Protein AF-W2JL42-F1 (afdb_monomer)

Foldseek 3Di:
DDDDDDDDPDPPPDPPVPPPPDDAKDKDKDFDDPPDDDDDDDDDDDDPDPPDDDDDDDDDDDDDDDDDDDDDDDDPDPPPDDWDDKDKDKWKDFAQDFFDQDPVVRHTFAPDDPDPVRRNCVVQQQAKIKHPLQNVVCCFVQFQDQVNDPDGPAGVNNTGIIMMTGDIDTFFPLQLVVQVVPVVSQFAAAFHGDPRATDDPPPHHDPSRCCQCCPPNHHNRHFTKHKDDPQPDPRRRGPPIMMITGNDPPNRHD

pLDDT: mean 72.31, std 25.03, range [24.77, 95.19]

Organism: Phytophthora nicotianae (NCBI:txid4792)

Sequence (254 aa):
MWRRFGLLCFLIGAPLGSASRAAHLTMMVSKESTDSATTTTASSGSSTAAGTVTAANTDGSSSSTGTVGSTTTNSSSSSSGWHMTAVTSVQARVQGDAPVWNEEAQMWLSKYGDTTEVAYMNNLDTVNTASVEGALMFVQAEGINVNEQSVKCQRKNNMQYIVFYEITIVQPTYGIKYYESHTPPEYGEFVAMDGAKCTDEGSDLPEDCKVYYGLDGEMDIGPMVGSNLQTSDPRAPYPGNYWFSFPNSCAQEL

Structure (mmCIF, N/CA/C/O backbone):
data_AF-W2JL42-F1
#
_entry.id   AF-W2JL42-F1
#
loop_
_atom_site.group_PDB
_atom_site.id
_atom_site.type_symbol
_atom_site.label_atom_id
_atom_site.label_alt_id
_atom_site.label_comp_id
_atom_site.label_asym_id
_atom_site.label_entity_id
_atom_site.label_seq_id
_atom_site.pdbx_PDB_ins_code
_atom_site.Cartn_x
_atom_site.Cartn_y
_atom_site.Cartn_z
_atom_site.occupancy
_atom_site.B_iso_or_equiv
_atom_site.auth_seq_id
_atom_site.auth_comp_id
_atom_site.auth_asym_id
_atom_site.auth_atom_id
_atom_site.pdbx_PDB_model_num
ATOM 1 N N . MET A 1 1 ? -11.066 39.667 -17.480 1.00 33.22 1 MET A N 1
ATOM 2 C CA . MET A 1 1 ? -10.803 38.371 -18.141 1.00 33.22 1 MET A CA 1
ATOM 3 C C . MET A 1 1 ? -10.292 37.423 -17.059 1.00 33.22 1 MET A C 1
ATOM 5 O O . MET A 1 1 ? -9.103 37.383 -16.795 1.00 33.22 1 MET A O 1
ATOM 9 N N . TRP A 1 2 ? -11.204 36.782 -16.323 1.00 24.77 2 TRP A N 1
ATOM 10 C CA . TRP A 1 2 ? -10.877 35.826 -15.259 1.00 24.77 2 TRP A CA 1
ATOM 11 C C . TRP A 1 2 ? -11.259 34.437 -15.758 1.00 24.77 2 TRP A C 1
ATOM 13 O O . TRP A 1 2 ? -12.414 34.219 -16.114 1.00 24.77 2 TRP A O 1
ATOM 23 N N . ARG A 1 3 ? -10.302 33.511 -15.792 1.00 27.34 3 ARG A N 1
ATOM 24 C CA . ARG A 1 3 ? -10.568 32.078 -15.925 1.00 27.34 3 ARG A CA 1
ATOM 25 C C . ARG A 1 3 ? -10.088 31.416 -14.641 1.00 27.34 3 ARG A C 1
ATOM 27 O O . ARG A 1 3 ? -8.897 31.216 -14.456 1.00 27.34 3 ARG A O 1
ATOM 34 N N . ARG A 1 4 ? -11.033 31.146 -13.739 1.00 30.06 4 ARG A N 1
ATOM 35 C CA . ARG A 1 4 ? -10.885 30.134 -12.694 1.00 30.06 4 ARG A CA 1
ATOM 36 C C . ARG A 1 4 ? -11.265 28.805 -13.343 1.00 30.06 4 ARG A C 1
ATOM 38 O O . ARG A 1 4 ? -12.421 28.645 -13.719 1.00 30.06 4 ARG A O 1
ATOM 45 N N . PHE A 1 5 ? -10.309 27.899 -13.509 1.00 30.23 5 PHE A N 1
ATOM 46 C CA . PHE A 1 5 ? -10.614 26.478 -13.645 1.00 30.23 5 PHE A CA 1
ATOM 47 C C . PHE A 1 5 ? -10.617 25.918 -12.225 1.00 30.23 5 PHE A C 1
ATOM 49 O O . PHE A 1 5 ? -9.575 25.837 -11.587 1.00 30.23 5 PHE A O 1
ATOM 56 N N . GLY A 1 6 ? -11.815 25.672 -11.700 1.00 27.58 6 GLY A N 1
ATOM 57 C CA . GLY A 1 6 ? -12.001 24.848 -10.516 1.00 27.58 6 GLY A CA 1
ATOM 58 C C . GLY A 1 6 ? -12.135 23.408 -10.983 1.00 27.58 6 GLY A C 1
ATOM 59 O O . GLY A 1 6 ? -13.074 23.102 -11.718 1.00 27.58 6 GLY A O 1
ATOM 60 N N . LEU A 1 7 ? -11.191 22.559 -10.590 1.00 27.47 7 LEU A N 1
ATOM 61 C CA . LEU A 1 7 ? -11.355 21.118 -10.673 1.00 27.47 7 LEU A CA 1
ATOM 62 C C . LEU A 1 7 ? -12.246 20.718 -9.490 1.00 27.47 7 LEU A C 1
ATOM 64 O O . LEU A 1 7 ? -11.876 20.883 -8.329 1.00 27.47 7 LEU A O 1
ATOM 68 N N . LEU A 1 8 ? -13.477 20.306 -9.790 1.00 27.72 8 LEU A N 1
ATOM 69 C CA . LEU A 1 8 ? -14.363 19.683 -8.816 1.00 27.72 8 LEU A CA 1
ATOM 70 C C . LEU A 1 8 ? -13.824 18.273 -8.535 1.00 27.72 8 LEU A C 1
AT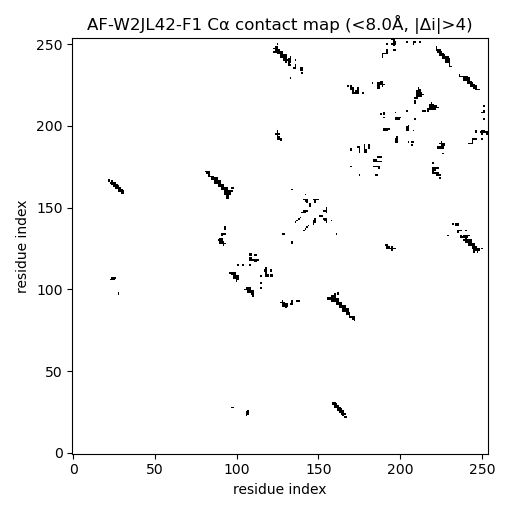OM 72 O O . LEU A 1 8 ? -14.096 17.358 -9.309 1.00 27.72 8 LEU A O 1
ATOM 76 N N . CYS A 1 9 ? -13.122 18.081 -7.418 1.00 31.38 9 CYS A N 1
ATOM 77 C CA . CYS A 1 9 ? -13.061 16.764 -6.787 1.00 31.38 9 CYS A CA 1
ATOM 78 C C . CYS A 1 9 ? -14.475 16.431 -6.300 1.00 31.38 9 CYS A C 1
ATOM 80 O O . CYS A 1 9 ? -14.957 16.979 -5.306 1.00 31.38 9 CYS A O 1
ATOM 82 N N . PHE A 1 10 ? -15.187 15.588 -7.048 1.00 26.47 10 PHE A N 1
ATOM 83 C CA . PHE A 1 10 ? -16.475 15.061 -6.620 1.00 26.47 10 PHE A CA 1
ATOM 84 C C . PHE A 1 10 ? -16.254 14.124 -5.428 1.00 26.47 10 PHE A C 1
ATOM 86 O O . PHE A 1 10 ? -15.914 12.957 -5.587 1.00 26.47 10 PHE A O 1
ATOM 93 N N . LEU A 1 11 ? -16.504 14.634 -4.222 1.00 32.47 11 LEU A N 1
ATOM 94 C CA . LEU A 1 11 ? -16.796 13.813 -3.052 1.00 32.47 11 LEU A CA 1
ATOM 95 C C . LEU A 1 11 ? -18.157 13.142 -3.269 1.00 32.47 11 LEU A C 1
ATOM 97 O O . LEU A 1 11 ? -19.196 13.672 -2.870 1.00 32.47 11 LEU A O 1
ATOM 101 N N . ILE A 1 12 ? -18.170 11.964 -3.895 1.00 31.84 12 ILE A N 1
ATOM 102 C CA . ILE A 1 12 ? -19.287 11.030 -3.726 1.00 31.84 12 ILE A CA 1
ATOM 103 C C . ILE A 1 12 ? -19.079 10.360 -2.367 1.00 31.84 12 ILE A C 1
ATOM 105 O O . ILE A 1 12 ? -18.632 9.222 -2.260 1.00 31.84 12 ILE A O 1
ATOM 109 N N . GLY A 1 13 ? -19.386 11.106 -1.305 1.00 34.25 13 GLY A N 1
ATOM 110 C CA . GLY A 1 13 ? -19.644 10.523 0.000 1.00 34.25 13 GLY A CA 1
ATOM 111 C C . GLY A 1 13 ? -20.914 9.694 -0.117 1.00 34.25 13 GLY A C 1
ATOM 112 O O . GLY A 1 13 ? -22.020 10.237 -0.081 1.00 34.25 13 GLY A O 1
ATOM 113 N N . ALA A 1 14 ? -20.769 8.384 -0.309 1.00 30.33 14 ALA A N 1
ATOM 114 C CA . ALA A 1 14 ? -21.878 7.476 -0.083 1.00 30.33 14 ALA A CA 1
ATOM 115 C C . ALA A 1 14 ? -22.301 7.644 1.388 1.00 30.33 14 ALA A C 1
ATOM 117 O O . ALA A 1 14 ? -21.453 7.520 2.275 1.00 30.33 14 ALA A O 1
ATOM 118 N N . PRO A 1 15 ? -23.574 7.966 1.683 1.00 31.84 15 PRO A N 1
ATOM 119 C CA . PRO A 1 15 ? -24.028 8.020 3.060 1.00 31.84 15 PRO A CA 1
ATOM 120 C C . PRO A 1 15 ? -23.785 6.650 3.698 1.00 31.84 15 PRO A C 1
ATOM 122 O O . PRO A 1 15 ? -24.147 5.620 3.123 1.00 31.84 15 PRO A O 1
ATOM 125 N N . LEU A 1 16 ? -23.226 6.648 4.910 1.00 41.34 16 LEU A N 1
ATOM 126 C CA . LEU A 1 16 ? -22.959 5.472 5.757 1.00 41.34 16 LEU A CA 1
ATOM 127 C C . LEU A 1 16 ? -24.190 4.553 5.985 1.00 41.34 16 LEU A C 1
ATOM 129 O O . LEU A 1 16 ? -24.080 3.509 6.615 1.00 41.34 16 LEU A O 1
ATOM 133 N N . GLY A 1 17 ? -25.367 4.898 5.449 1.00 34.56 17 GLY A N 1
ATOM 134 C CA . GLY A 1 17 ? -26.616 4.142 5.530 1.00 34.56 17 GLY A CA 1
ATOM 135 C C . GLY A 1 17 ? -26.897 3.143 4.397 1.00 34.56 17 GLY A C 1
ATOM 136 O O . GLY A 1 17 ? -28.010 2.629 4.335 1.00 34.56 17 GLY A O 1
ATOM 137 N N . SER A 1 18 ? -25.967 2.856 3.476 1.00 33.62 18 SER A N 1
ATOM 138 C CA . SER A 1 18 ? -26.175 1.812 2.441 1.00 33.62 18 SER A CA 1
ATOM 139 C C . SER A 1 18 ? -25.055 0.774 2.319 1.00 33.62 18 SER A C 1
ATOM 141 O O . SER A 1 18 ? -25.122 -0.109 1.466 1.00 33.62 18 SER A O 1
ATOM 143 N N . ALA A 1 19 ? -24.072 0.791 3.219 1.00 37.72 19 ALA A N 1
ATOM 144 C CA . ALA A 1 19 ? -23.058 -0.253 3.301 1.00 37.72 19 ALA A CA 1
ATOM 145 C C . ALA A 1 19 ? -23.522 -1.402 4.214 1.00 37.72 19 ALA A C 1
ATOM 147 O O . ALA A 1 19 ? -22.961 -1.632 5.278 1.00 37.72 19 ALA A O 1
ATOM 148 N N . SER A 1 20 ? -24.518 -2.191 3.796 1.00 31.50 20 SER A N 1
ATOM 149 C CA . SER A 1 20 ? -24.852 -3.449 4.500 1.00 31.50 20 SER A CA 1
ATOM 150 C C . SER A 1 20 ? -23.778 -4.542 4.342 1.00 31.50 20 SER A C 1
ATOM 152 O O . SER A 1 20 ? -24.010 -5.685 4.727 1.00 31.50 20 SER A O 1
ATOM 154 N N . ARG A 1 21 ? -22.609 -4.208 3.774 1.00 38.88 21 ARG A N 1
ATOM 155 C CA . ARG A 1 21 ? -21.408 -5.050 3.674 1.00 38.88 21 ARG A CA 1
ATOM 156 C C . ARG A 1 21 ? -20.135 -4.184 3.695 1.00 38.88 21 ARG A C 1
ATOM 158 O O . ARG A 1 21 ? -19.332 -4.255 2.773 1.00 38.88 21 ARG A O 1
ATOM 165 N N . ALA A 1 22 ? -19.975 -3.315 4.695 1.00 35.03 22 ALA A N 1
ATOM 166 C CA . ALA A 1 22 ? -18.654 -2.758 4.995 1.00 35.03 22 ALA A CA 1
ATOM 167 C C . ALA A 1 22 ? -17.803 -3.867 5.635 1.00 35.03 22 ALA A C 1
ATOM 169 O O . ALA A 1 22 ? -18.250 -4.524 6.576 1.00 35.03 22 ALA A O 1
ATOM 170 N N . ALA A 1 23 ? -16.631 -4.133 5.059 1.00 36.12 23 ALA A N 1
ATOM 171 C CA . ALA A 1 23 ? -15.715 -5.173 5.506 1.00 36.12 23 ALA A CA 1
ATOM 172 C C . ALA A 1 23 ? -15.277 -4.925 6.957 1.00 36.12 23 ALA A C 1
ATOM 174 O O . ALA A 1 23 ? -14.888 -3.817 7.324 1.00 36.12 23 ALA A O 1
ATOM 175 N N . HIS A 1 24 ? -15.342 -5.968 7.779 1.00 38.03 24 HIS A N 1
ATOM 176 C CA . HIS A 1 24 ? -14.833 -5.947 9.142 1.00 38.03 24 HIS A CA 1
ATOM 177 C C . HIS A 1 24 ? -13.308 -6.093 9.070 1.00 38.03 24 HIS A C 1
ATOM 179 O O . HIS A 1 24 ? -12.794 -7.194 8.893 1.00 38.03 24 HIS A O 1
ATOM 185 N N . LEU A 1 25 ? -12.577 -4.979 9.136 1.00 41.00 25 LEU A N 1
ATOM 186 C CA . LEU A 1 25 ? -11.115 -4.992 9.111 1.00 41.00 25 LEU A CA 1
ATOM 187 C C . LEU A 1 25 ? -10.586 -5.601 10.416 1.00 41.00 25 LEU A C 1
ATOM 189 O O . LEU A 1 25 ? -10.497 -4.931 11.447 1.00 41.00 25 LEU A O 1
ATOM 193 N N . THR A 1 26 ? -10.240 -6.885 10.380 1.00 47.12 26 THR A N 1
ATOM 194 C CA . THR A 1 26 ? -9.632 -7.575 11.521 1.00 47.12 26 THR A CA 1
ATOM 195 C C . THR A 1 26 ? -8.131 -7.316 11.506 1.00 47.12 26 THR A C 1
ATOM 197 O O . THR A 1 26 ? -7.406 -7.868 10.681 1.00 47.12 26 THR A O 1
ATOM 200 N N . MET A 1 27 ? -7.656 -6.455 12.410 1.00 50.00 27 MET A N 1
ATOM 201 C CA . MET A 1 27 ? -6.226 -6.191 12.562 1.00 50.00 27 MET A CA 1
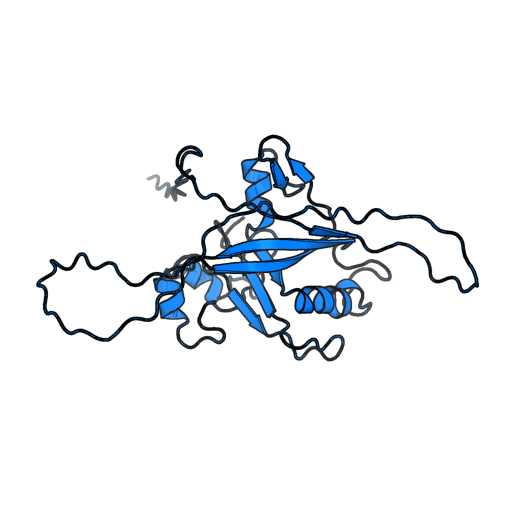ATOM 202 C C . MET A 1 27 ? -5.607 -7.061 13.650 1.00 50.00 27 MET A C 1
ATOM 204 O O . MET A 1 27 ? -6.129 -7.162 14.761 1.00 50.00 27 MET A O 1
ATOM 208 N N . MET A 1 28 ? -4.437 -7.620 13.351 1.00 61.09 28 MET A N 1
ATOM 209 C CA . MET A 1 28 ? -3.516 -8.127 14.365 1.00 61.09 28 MET A CA 1
ATOM 210 C C . MET A 1 28 ? -2.290 -7.219 14.389 1.00 61.09 28 MET A C 1
ATOM 212 O O . MET A 1 28 ? -1.719 -6.904 13.345 1.00 61.09 28 MET A O 1
ATOM 216 N N . VAL A 1 29 ? -1.888 -6.785 15.581 1.00 55.81 29 VAL A N 1
ATOM 217 C CA . VAL A 1 29 ? -0.705 -5.943 15.774 1.00 55.81 29 VAL A CA 1
ATOM 218 C C . VAL A 1 29 ? 0.326 -6.753 16.537 1.00 55.81 29 VAL A C 1
ATOM 220 O O . VAL A 1 29 ? 0.077 -7.185 17.662 1.00 55.81 29 VAL A O 1
ATOM 223 N N . SER A 1 30 ? 1.492 -6.951 15.931 1.00 70.19 30 SER A N 1
ATOM 224 C CA . SER A 1 30 ? 2.645 -7.545 16.607 1.00 70.19 30 SER A CA 1
ATOM 225 C C . SER A 1 30 ? 3.695 -6.469 16.845 1.00 70.19 30 SER A C 1
ATOM 227 O O . SER A 1 30 ? 4.145 -5.811 15.906 1.00 70.19 30 SER A O 1
ATOM 229 N N . LYS A 1 31 ? 4.073 -6.285 18.113 1.00 70.62 31 LYS A N 1
ATOM 230 C CA . LYS A 1 31 ? 5.189 -5.424 18.512 1.00 70.62 31 LYS A CA 1
ATOM 231 C C . LYS A 1 31 ? 6.428 -6.281 18.739 1.00 70.62 31 LYS A C 1
ATOM 233 O O . LYS A 1 31 ? 6.347 -7.339 19.358 1.00 70.62 31 LYS A O 1
ATOM 238 N N . GLU A 1 32 ? 7.577 -5.800 18.286 1.00 60.69 32 GLU A N 1
ATOM 239 C CA . GLU A 1 32 ? 8.859 -6.433 18.594 1.00 60.69 32 GLU A CA 1
ATOM 240 C C . GLU A 1 32 ? 9.179 -6.340 20.097 1.00 60.69 32 GLU A C 1
ATOM 242 O O . GLU A 1 32 ? 9.079 -5.264 20.696 1.00 60.69 32 GLU A O 1
ATOM 247 N N . SER A 1 33 ? 9.566 -7.465 20.713 1.00 53.38 33 SER A N 1
ATOM 248 C CA . SER A 1 33 ? 10.016 -7.482 22.110 1.00 53.38 33 SER A CA 1
ATOM 249 C C . SER A 1 33 ? 11.376 -6.793 22.236 1.00 53.38 33 SER A C 1
ATOM 251 O O . SER A 1 33 ? 12.310 -7.106 21.503 1.00 53.38 33 SER A O 1
ATOM 253 N N . THR A 1 34 ? 11.506 -5.876 23.193 1.00 41.75 34 THR A N 1
ATOM 254 C CA . THR A 1 34 ? 12.765 -5.194 23.543 1.00 41.75 34 THR A CA 1
ATOM 255 C C . THR A 1 34 ? 13.678 -6.009 24.468 1.00 41.75 34 THR A C 1
ATOM 257 O O . THR A 1 34 ? 14.554 -5.435 25.120 1.00 41.75 34 THR A O 1
ATOM 260 N N . ASP A 1 35 ? 13.515 -7.331 24.545 1.00 38.59 35 ASP A N 1
ATOM 261 C CA . ASP A 1 35 ? 14.401 -8.159 25.363 1.00 38.59 35 ASP A CA 1
ATOM 262 C C . ASP A 1 35 ? 15.809 -8.193 24.760 1.00 38.59 35 ASP A C 1
ATOM 264 O O . ASP A 1 35 ? 16.102 -8.851 23.761 1.00 38.59 35 ASP A O 1
ATOM 268 N N . SER A 1 36 ? 16.696 -7.425 25.388 1.00 39.25 36 SER A N 1
ATOM 269 C CA . SER A 1 36 ? 18.116 -7.381 25.071 1.00 39.25 36 SER A CA 1
ATOM 270 C C . SER A 1 36 ? 18.718 -8.770 25.257 1.00 39.25 36 SER A C 1
ATOM 272 O O . SER A 1 36 ? 18.608 -9.352 26.336 1.00 39.25 36 SER A O 1
ATOM 274 N N . ALA A 1 37 ? 19.380 -9.285 24.219 1.00 41.72 37 ALA A N 1
ATOM 275 C CA . ALA A 1 37 ? 20.099 -10.552 24.247 1.00 41.72 37 ALA A CA 1
ATOM 276 C C . ALA A 1 37 ? 21.098 -10.590 25.417 1.00 41.72 37 ALA A C 1
ATOM 278 O O . ALA A 1 37 ? 22.217 -10.091 25.321 1.00 41.72 37 ALA A O 1
ATOM 279 N N . THR A 1 38 ? 20.683 -11.193 26.529 1.00 31.44 38 THR A N 1
ATOM 280 C CA . THR A 1 38 ? 21.552 -11.532 27.653 1.00 31.44 38 THR A CA 1
ATOM 281 C C . THR A 1 38 ? 21.384 -13.013 27.931 1.00 31.44 38 THR A C 1
ATOM 283 O O . THR A 1 38 ? 20.341 -13.480 28.376 1.00 31.44 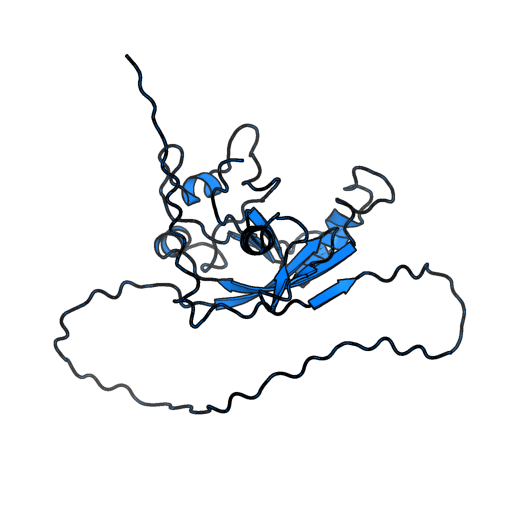38 THR A O 1
ATOM 286 N N . THR A 1 39 ? 22.432 -13.766 27.629 1.00 36.66 39 THR A N 1
ATOM 287 C CA . THR A 1 39 ? 22.578 -15.178 27.965 1.00 36.66 39 THR A CA 1
ATOM 288 C C . THR A 1 39 ? 22.453 -15.365 29.480 1.00 36.66 39 THR A C 1
ATOM 290 O O . THR A 1 39 ? 23.309 -14.880 30.211 1.00 36.66 39 THR A O 1
ATOM 293 N N . THR A 1 40 ? 21.427 -16.069 29.972 1.00 31.03 40 THR A N 1
ATOM 294 C CA . THR A 1 40 ? 21.530 -17.048 31.079 1.00 31.03 40 THR A CA 1
ATOM 295 C C . THR A 1 40 ? 20.224 -17.833 31.295 1.00 31.03 40 THR A C 1
ATOM 297 O O . THR A 1 40 ? 19.125 -17.405 30.966 1.00 31.03 40 THR A O 1
ATOM 300 N N . THR A 1 41 ? 20.413 -19.043 31.811 1.00 31.62 41 THR A N 1
ATOM 301 C CA . THR A 1 41 ? 19.501 -20.176 32.002 1.00 31.62 41 THR A CA 1
ATOM 302 C C . THR A 1 41 ? 18.380 -19.978 33.044 1.00 31.62 41 THR A C 1
ATOM 304 O O . THR A 1 41 ? 18.615 -19.417 34.106 1.00 31.62 41 THR A O 1
ATOM 307 N N . ALA A 1 42 ? 17.239 -20.633 32.766 1.00 31.42 42 ALA A N 1
ATOM 308 C CA . ALA A 1 42 ? 16.182 -21.148 33.661 1.00 31.42 42 ALA A CA 1
ATOM 309 C C . ALA A 1 42 ? 15.059 -20.231 34.214 1.00 31.42 42 ALA A C 1
ATOM 311 O O . ALA A 1 42 ? 15.231 -19.439 35.130 1.00 31.42 42 ALA A O 1
ATOM 312 N N . SER A 1 43 ? 13.852 -20.559 33.723 1.00 37.53 43 SER A N 1
ATOM 313 C CA . SER A 1 43 ? 12.557 -20.703 34.416 1.00 37.53 43 SER A CA 1
ATOM 314 C C . SER A 1 43 ? 12.051 -19.586 35.336 1.00 37.53 43 SER A C 1
ATOM 316 O O . SER A 1 43 ? 12.404 -19.519 36.511 1.00 37.53 43 SER A O 1
ATOM 318 N N . SER A 1 44 ? 11.035 -18.859 34.872 1.00 28.97 44 SER A N 1
ATOM 319 C CA . SER A 1 44 ? 9.817 -18.552 35.645 1.00 28.97 44 SER A CA 1
ATOM 320 C C . SER A 1 44 ? 8.750 -18.014 34.690 1.00 28.97 44 SER A C 1
ATOM 322 O O . SER A 1 44 ? 9.037 -17.186 33.832 1.00 28.97 44 SER A O 1
ATOM 324 N N . GLY A 1 45 ? 7.534 -18.554 34.783 1.00 39.06 45 GLY A N 1
ATOM 325 C CA . GLY A 1 45 ? 6.438 -18.225 33.881 1.00 39.06 45 GLY A CA 1
ATOM 326 C C . GLY A 1 45 ? 5.977 -16.775 34.008 1.00 39.06 45 GLY A C 1
ATOM 327 O O . GLY A 1 45 ? 5.805 -16.261 35.109 1.00 39.06 45 GLY A O 1
ATOM 328 N N . SER A 1 46 ? 5.707 -16.158 32.862 1.00 30.19 46 SER A N 1
ATOM 329 C CA . SER A 1 46 ? 4.821 -15.006 32.755 1.00 30.19 46 SER A CA 1
ATOM 330 C C . SER A 1 46 ? 3.969 -15.206 31.509 1.00 30.19 46 SER A C 1
ATOM 332 O O . SER A 1 46 ? 4.465 -15.268 30.387 1.00 30.19 46 SER A O 1
ATOM 334 N N . SER A 1 47 ? 2.683 -15.435 31.738 1.00 31.53 47 SER A N 1
ATOM 335 C CA . SER A 1 47 ? 1.659 -15.644 30.727 1.00 31.53 47 SER A CA 1
ATOM 336 C C . SER A 1 47 ? 1.378 -14.336 29.989 1.00 31.53 47 SER A C 1
ATOM 338 O O . SER A 1 47 ? 0.630 -13.493 30.486 1.00 31.53 47 SER A O 1
ATOM 340 N N . THR A 1 48 ? 1.936 -14.164 28.795 1.00 31.78 48 THR A N 1
ATOM 341 C CA . THR A 1 48 ? 1.442 -13.157 27.852 1.00 31.78 48 THR A CA 1
ATOM 342 C C . THR A 1 48 ? 0.201 -13.738 27.183 1.00 31.78 48 THR A C 1
ATOM 344 O O . THR A 1 48 ? 0.287 -14.677 26.394 1.00 31.78 48 THR A O 1
ATOM 347 N N . ALA A 1 49 ? -0.973 -13.241 27.567 1.00 26.38 49 ALA A N 1
ATOM 348 C CA . ALA A 1 49 ? -2.231 -13.635 26.955 1.00 26.38 49 ALA A CA 1
ATOM 349 C C . ALA A 1 49 ? -2.232 -13.206 25.479 1.00 26.38 49 ALA A C 1
ATOM 351 O O . ALA A 1 49 ? -2.381 -12.027 25.168 1.00 26.38 49 ALA A O 1
ATOM 352 N N . ALA A 1 50 ? -2.062 -14.165 24.569 1.00 29.03 50 ALA A N 1
ATOM 353 C CA . ALA A 1 50 ? -2.462 -13.998 23.183 1.00 29.03 50 ALA A CA 1
ATOM 354 C C . ALA A 1 50 ? -3.990 -13.858 23.172 1.00 29.03 50 ALA A C 1
ATOM 356 O O . ALA A 1 50 ? -4.706 -14.814 23.483 1.00 29.03 50 ALA A O 1
ATOM 357 N N . GLY A 1 51 ? -4.493 -12.660 22.874 1.00 27.12 51 GLY A N 1
ATOM 358 C CA . GLY A 1 51 ? -5.918 -12.430 22.661 1.00 27.12 51 GLY A CA 1
ATOM 359 C C . GLY A 1 51 ? -6.376 -13.199 21.426 1.00 27.12 51 GLY A C 1
ATOM 360 O O . GLY A 1 51 ? -6.314 -12.687 20.317 1.00 27.12 51 GLY A O 1
ATOM 361 N N . THR A 1 52 ? -6.792 -14.450 21.613 1.00 26.39 52 THR A N 1
ATOM 362 C CA . THR A 1 52 ? -7.437 -15.248 20.569 1.00 26.39 52 THR A CA 1
ATOM 363 C C . THR A 1 52 ? -8.906 -14.850 20.554 1.00 26.39 52 THR A C 1
ATOM 365 O O . THR A 1 52 ? -9.640 -15.177 21.484 1.00 26.39 52 THR A O 1
ATOM 368 N N . VAL A 1 53 ? -9.332 -14.107 19.534 1.00 32.47 53 VAL A N 1
ATOM 369 C CA . VAL A 1 53 ? -10.753 -13.828 19.298 1.00 32.47 53 VAL A CA 1
ATOM 370 C C . VAL A 1 53 ? -11.318 -14.961 18.446 1.00 32.47 53 VAL A C 1
ATOM 372 O O . VAL A 1 53 ? -10.882 -15.187 17.320 1.00 32.47 53 VAL A O 1
ATOM 375 N N . THR A 1 54 ? -12.245 -15.723 19.020 1.00 26.70 54 THR A N 1
ATOM 376 C CA . THR A 1 54 ? -12.923 -16.845 18.362 1.00 26.70 54 THR A CA 1
ATOM 377 C C . THR A 1 54 ? -13.879 -16.327 17.285 1.00 26.70 54 THR A C 1
ATOM 379 O O . THR A 1 54 ? -14.678 -15.431 17.552 1.00 26.70 54 THR A O 1
ATOM 382 N N . ALA A 1 55 ? -13.821 -16.912 16.086 1.00 30.73 55 ALA A N 1
ATOM 383 C CA . ALA A 1 55 ? -14.742 -16.621 14.990 1.00 30.73 55 ALA A CA 1
ATOM 384 C C . ALA A 1 55 ? -16.204 -16.915 15.380 1.00 30.73 55 ALA A C 1
ATOM 386 O O . ALA A 1 55 ? -16.495 -17.929 16.020 1.00 30.73 55 ALA A O 1
ATOM 387 N N . ALA A 1 56 ? -17.129 -16.046 14.969 1.00 32.19 56 ALA A N 1
ATOM 388 C CA . ALA A 1 56 ? -18.560 -16.306 15.071 1.00 32.19 56 ALA A CA 1
ATOM 389 C C . ALA A 1 56 ? -19.006 -17.292 13.975 1.00 32.19 56 ALA A C 1
ATOM 391 O O . ALA A 1 56 ? -18.648 -17.145 12.806 1.00 32.19 56 ALA A O 1
ATOM 392 N N . ASN A 1 57 ? -19.804 -18.291 14.362 1.00 31.69 57 ASN A N 1
ATOM 393 C CA . ASN A 1 57 ? -20.385 -19.288 13.464 1.00 31.69 57 ASN A CA 1
ATOM 394 C C . ASN A 1 57 ? -21.244 -18.639 12.371 1.00 31.69 57 ASN A C 1
ATOM 396 O O . ASN A 1 57 ? -22.169 -17.884 12.670 1.00 31.69 57 ASN A O 1
ATOM 400 N N . THR A 1 58 ? -21.027 -19.043 11.121 1.00 32.44 58 THR A N 1
ATOM 401 C CA . THR A 1 58 ? -22.058 -18.992 10.079 1.00 32.44 58 THR A CA 1
ATOM 402 C C . THR A 1 58 ? -22.191 -20.375 9.451 1.00 32.44 58 THR A C 1
ATOM 404 O O . THR A 1 58 ? -21.388 -20.800 8.625 1.00 32.44 58 THR A O 1
ATOM 407 N N . ASP A 1 59 ? -23.215 -21.095 9.909 1.00 33.09 59 ASP A N 1
ATOM 408 C CA . ASP A 1 59 ? -23.757 -22.273 9.241 1.00 33.09 59 ASP A CA 1
ATOM 409 C C . ASP A 1 59 ? -24.237 -21.898 7.834 1.00 33.09 59 ASP A C 1
ATOM 411 O O . ASP A 1 59 ? -24.933 -20.898 7.647 1.00 33.09 59 ASP A O 1
ATOM 415 N N . GLY A 1 60 ? -23.901 -22.726 6.844 1.00 32.53 60 GLY A N 1
ATOM 416 C CA . GLY A 1 60 ? -24.392 -22.547 5.479 1.00 32.53 60 GLY A CA 1
ATOM 417 C C . GLY A 1 60 ? -23.678 -23.379 4.421 1.00 32.53 60 GLY A C 1
ATOM 418 O O . GLY A 1 60 ? -23.287 -22.853 3.385 1.00 32.53 60 GLY A O 1
ATOM 419 N N . SER A 1 61 ? -23.494 -24.677 4.667 1.00 35.97 61 SER A N 1
ATOM 420 C CA . SER A 1 61 ? -23.101 -25.631 3.624 1.00 35.97 61 SER A CA 1
ATOM 421 C C . SER A 1 61 ? -24.160 -25.690 2.521 1.00 35.97 61 SER A C 1
ATOM 423 O O . SER A 1 61 ? -25.340 -25.832 2.836 1.00 35.97 61 SER A O 1
ATOM 425 N N . SER A 1 62 ? -23.744 -25.698 1.251 1.00 34.31 62 SER A N 1
ATOM 426 C CA . SER A 1 62 ? -24.259 -26.640 0.242 1.00 34.31 62 SER A CA 1
ATOM 427 C C . SER A 1 62 ? -23.401 -26.614 -1.020 1.00 34.31 62 SER A C 1
ATOM 429 O O . SER A 1 62 ? -23.402 -25.656 -1.791 1.00 34.31 62 SER A O 1
ATOM 431 N N . SER A 1 63 ? -22.692 -27.719 -1.239 1.00 39.97 63 SER A N 1
ATOM 432 C CA . SER A 1 63 ? -22.197 -28.115 -2.547 1.00 39.97 63 SER A CA 1
ATOM 433 C C . SER A 1 63 ? -23.375 -28.480 -3.455 1.00 39.97 63 SER A C 1
ATOM 435 O O . SER A 1 63 ? -24.345 -29.100 -3.020 1.00 39.97 63 SER A O 1
ATOM 437 N N . SER A 1 64 ? -23.287 -28.147 -4.742 1.00 33.66 64 SER A N 1
ATOM 438 C CA . SER A 1 64 ? -24.002 -28.914 -5.761 1.00 33.66 64 SER A CA 1
ATOM 439 C C . SER A 1 64 ? -23.212 -28.944 -7.066 1.00 33.66 64 SER A C 1
ATOM 441 O O . SER A 1 64 ? -22.943 -27.937 -7.713 1.00 33.66 64 SER A O 1
ATOM 443 N N . THR A 1 65 ? -22.796 -30.156 -7.412 1.00 37.16 65 THR A N 1
ATOM 444 C CA . THR A 1 65 ? -22.370 -30.582 -8.742 1.00 37.16 65 THR A CA 1
ATOM 445 C C . THR A 1 65 ? -23.623 -30.743 -9.610 1.00 37.16 65 THR A C 1
ATOM 447 O O . THR A 1 65 ? -24.579 -31.370 -9.156 1.00 37.16 65 THR A O 1
ATOM 450 N N . GLY A 1 66 ? -23.643 -30.232 -10.848 1.00 31.06 66 GLY A N 1
ATOM 451 C CA . GLY A 1 66 ? -24.807 -30.415 -11.726 1.00 31.06 66 GLY A CA 1
ATOM 452 C C . GLY A 1 66 ? -24.695 -29.827 -13.137 1.00 31.06 66 GLY A C 1
ATOM 453 O O . GLY A 1 66 ? -25.084 -28.694 -13.366 1.00 31.06 66 GLY A O 1
ATOM 454 N N . THR A 1 67 ? -24.198 -30.661 -14.053 1.00 30.16 67 THR A N 1
ATOM 455 C CA . THR A 1 67 ? -24.684 -30.939 -15.423 1.00 30.16 67 THR A CA 1
ATOM 456 C C . THR A 1 67 ? -24.945 -29.804 -16.434 1.00 30.16 67 THR A C 1
ATOM 458 O O . THR A 1 67 ? -25.814 -28.954 -16.281 1.00 30.16 67 THR A O 1
ATOM 461 N N . VAL A 1 68 ? -24.259 -29.935 -17.577 1.00 39.81 68 VAL A N 1
ATOM 462 C CA . VAL A 1 68 ? -24.453 -29.217 -18.847 1.00 39.81 68 VAL A CA 1
ATOM 463 C C . VAL A 1 68 ? -25.847 -29.490 -19.425 1.00 39.81 68 VAL A C 1
ATOM 465 O O . VAL A 1 68 ? -26.174 -30.628 -19.758 1.00 39.81 68 VAL A O 1
ATOM 468 N N . GLY A 1 69 ? -26.642 -28.435 -19.605 1.00 33.59 69 GLY A N 1
ATOM 469 C CA . GLY A 1 69 ? -27.918 -28.464 -20.317 1.00 33.59 69 GLY A CA 1
ATOM 470 C C . GLY A 1 69 ? -28.080 -27.206 -21.163 1.00 33.59 69 GLY A C 1
ATOM 471 O O . GLY A 1 69 ? -28.277 -26.118 -20.634 1.00 33.59 69 GLY A O 1
ATOM 472 N N . SER A 1 70 ? -27.973 -27.357 -22.485 1.00 41.06 70 SER A N 1
ATOM 473 C CA . SER A 1 70 ? -28.264 -26.302 -23.455 1.00 41.06 70 SER A CA 1
ATOM 474 C C . SER A 1 70 ? -29.759 -25.991 -23.432 1.00 41.06 70 SER A C 1
ATOM 476 O O . SER A 1 70 ? -30.591 -26.861 -23.689 1.00 41.06 70 SER A O 1
ATOM 478 N N . THR A 1 71 ? -30.117 -24.754 -23.107 1.00 32.25 71 THR A N 1
ATOM 479 C CA . THR A 1 71 ? -31.452 -24.202 -23.350 1.00 32.25 71 THR A CA 1
ATOM 480 C C . THR A 1 71 ? -31.275 -22.755 -23.779 1.00 32.25 71 THR A C 1
ATOM 482 O O . THR A 1 71 ? -30.966 -21.868 -22.986 1.00 32.25 71 THR A O 1
ATOM 485 N N . THR A 1 72 ? -31.428 -22.537 -25.082 1.00 43.53 72 THR A N 1
ATOM 486 C CA . THR A 1 72 ? -31.542 -21.222 -25.704 1.00 43.53 72 THR A CA 1
ATOM 487 C C . THR A 1 72 ? -32.772 -20.521 -25.151 1.00 43.53 72 THR A C 1
ATOM 489 O O . THR A 1 72 ? -33.902 -20.846 -25.517 1.00 43.53 72 THR A O 1
ATOM 492 N N . THR A 1 73 ? -32.534 -19.546 -24.282 1.00 34.28 73 THR A N 1
ATOM 493 C CA . THR A 1 73 ? -33.549 -18.612 -23.805 1.00 34.28 73 THR A CA 1
ATOM 494 C C . THR A 1 73 ? -33.110 -17.233 -24.274 1.00 34.28 73 THR A C 1
ATOM 496 O O . THR A 1 73 ? -32.023 -16.786 -23.921 1.00 34.28 73 THR A O 1
ATOM 499 N N . ASN A 1 74 ? -33.921 -16.592 -25.119 1.00 46.25 74 ASN A N 1
ATOM 500 C CA . ASN A 1 74 ? -33.743 -15.195 -2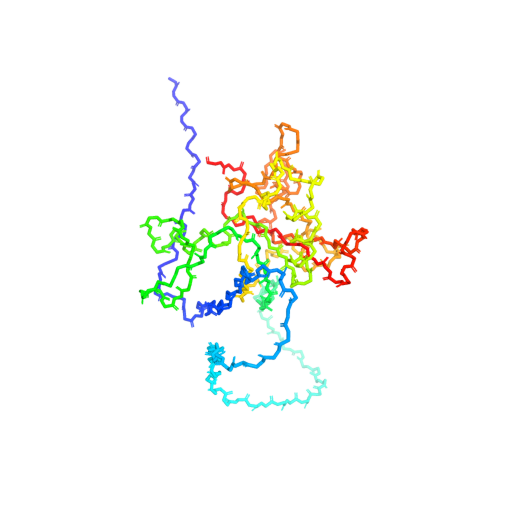5.511 1.00 46.25 74 ASN A CA 1
ATOM 501 C C . ASN A 1 74 ? -33.831 -14.319 -24.256 1.00 46.25 74 ASN A C 1
ATOM 503 O O . ASN A 1 74 ? -34.923 -13.970 -23.808 1.00 46.25 74 ASN A O 1
ATOM 507 N N . SER A 1 75 ? -32.683 -13.969 -23.694 1.00 38.50 75 SER A N 1
ATOM 508 C CA . SER A 1 75 ? -32.544 -12.939 -22.679 1.00 38.50 75 SER A CA 1
ATOM 509 C C . SER A 1 75 ? -32.182 -11.633 -23.374 1.00 38.50 75 SER A C 1
ATOM 511 O O . SER A 1 75 ? -31.171 -11.524 -24.065 1.00 38.50 75 SER A O 1
ATOM 513 N N . SER A 1 76 ? -33.033 -10.625 -23.194 1.00 41.91 76 SER A N 1
ATOM 514 C CA . SER A 1 76 ? -32.661 -9.224 -23.353 1.00 41.91 76 SER A CA 1
ATOM 515 C C . SER A 1 76 ? -31.343 -8.999 -22.618 1.00 41.91 76 SER A C 1
ATOM 517 O O . SER A 1 76 ? -31.312 -9.045 -21.386 1.00 41.91 76 SER A O 1
ATOM 519 N N . SER A 1 77 ? -30.255 -8.825 -23.364 1.00 40.50 77 SER A N 1
ATOM 520 C CA . SER A 1 77 ? -28.931 -8.614 -22.803 1.00 40.50 77 SER A CA 1
ATOM 521 C C . SER A 1 77 ? -28.904 -7.255 -22.109 1.00 40.50 77 SER A C 1
ATOM 523 O O . SER A 1 77 ? -28.528 -6.244 -22.701 1.00 40.50 77 SER A O 1
ATOM 525 N N . SER A 1 78 ? -29.267 -7.214 -20.828 1.00 47.78 78 SER A N 1
ATOM 526 C CA . SER A 1 78 ? -28.525 -6.346 -19.930 1.00 47.78 78 SER A CA 1
ATOM 527 C C . SER A 1 78 ? -27.082 -6.808 -20.070 1.00 47.78 78 SER A C 1
ATOM 529 O O . SER A 1 78 ? -26.749 -7.913 -19.640 1.00 47.78 78 SER A O 1
ATOM 531 N N . SER A 1 79 ? -26.254 -6.037 -20.769 1.00 47.72 79 SER A N 1
ATOM 532 C CA . SER A 1 79 ? -24.815 -6.246 -20.790 1.00 47.72 79 SER A CA 1
ATOM 533 C C . SER A 1 79 ? -24.315 -6.026 -19.365 1.00 47.72 79 SER A C 1
ATOM 535 O O . SER A 1 79 ? -23.863 -4.937 -19.015 1.00 47.72 79 SER A O 1
ATOM 537 N N . SER A 1 80 ? -24.460 -7.029 -18.503 1.00 58.75 80 SER A N 1
ATOM 538 C CA . SER A 1 80 ? -23.721 -7.100 -17.256 1.00 58.75 80 SER A CA 1
ATOM 539 C C . SER A 1 80 ? -22.274 -7.308 -17.676 1.00 58.75 80 SER A C 1
ATOM 541 O O . SER A 1 80 ? -21.829 -8.442 -17.863 1.00 58.75 80 SER A O 1
ATOM 543 N N . GLY A 1 81 ? -21.597 -6.198 -17.980 1.00 82.94 81 GLY A N 1
ATOM 544 C CA . GLY A 1 81 ? -20.192 -6.191 -18.344 1.00 82.94 81 GLY A CA 1
ATOM 545 C C . GLY A 1 81 ? -19.392 -6.960 -17.299 1.00 82.94 81 GLY A C 1
ATOM 546 O O . GLY A 1 81 ? -19.766 -7.017 -16.121 1.00 82.94 81 GLY A O 1
ATOM 547 N N . TRP A 1 82 ? -18.317 -7.598 -17.748 1.00 87.31 82 TRP A N 1
ATOM 548 C CA . TRP A 1 82 ? -17.411 -8.287 -16.844 1.00 87.31 82 TRP A CA 1
ATOM 549 C C . TRP A 1 82 ? -16.885 -7.305 -15.780 1.00 87.31 82 TRP A C 1
ATOM 551 O O . TRP A 1 82 ? -16.544 -6.160 -16.088 1.00 87.31 82 TRP A O 1
ATOM 561 N N . HIS A 1 83 ? -16.845 -7.754 -14.529 1.00 91.19 83 HIS A N 1
ATOM 562 C CA . HIS A 1 83 ? -16.291 -7.018 -13.399 1.00 91.19 83 HIS A CA 1
ATOM 563 C C . HIS A 1 83 ? -15.575 -7.992 -12.467 1.00 91.19 83 HIS A C 1
ATOM 565 O O . HIS A 1 83 ? -15.981 -9.152 -12.332 1.00 91.19 83 HIS A O 1
ATOM 571 N N . MET A 1 84 ? -14.513 -7.515 -11.821 1.00 91.56 84 MET A N 1
ATOM 572 C CA . MET A 1 84 ? -13.795 -8.297 -10.825 1.00 91.56 84 MET A CA 1
ATOM 573 C C . MET A 1 84 ? -14.723 -8.604 -9.643 1.00 91.56 84 MET A C 1
ATOM 575 O O . MET A 1 84 ? -15.412 -7.726 -9.123 1.00 91.56 84 MET A O 1
ATOM 579 N N . THR A 1 85 ? -14.741 -9.864 -9.212 1.00 92.50 85 THR A N 1
ATOM 580 C CA . THR A 1 85 ? -15.372 -10.229 -7.938 1.00 92.50 85 THR A CA 1
ATOM 581 C C . THR A 1 85 ? -14.501 -9.717 -6.800 1.00 92.50 85 THR A C 1
ATOM 583 O O . THR A 1 85 ? -13.284 -9.828 -6.879 1.00 92.50 85 THR A O 1
ATOM 586 N N . ALA A 1 86 ? -15.108 -9.185 -5.741 1.00 93.81 86 ALA A N 1
ATOM 587 C CA . ALA A 1 86 ? -14.365 -8.756 -4.562 1.00 93.81 86 ALA A CA 1
ATOM 588 C C . ALA A 1 86 ? -13.518 -9.903 -3.987 1.00 93.81 86 ALA A C 1
ATOM 590 O O . ALA A 1 86 ? -14.039 -10.990 -3.727 1.00 93.81 86 ALA A O 1
ATOM 591 N N . VAL A 1 87 ? -12.225 -9.646 -3.789 1.00 91.12 87 VAL A N 1
ATOM 592 C CA . VAL A 1 87 ? -11.265 -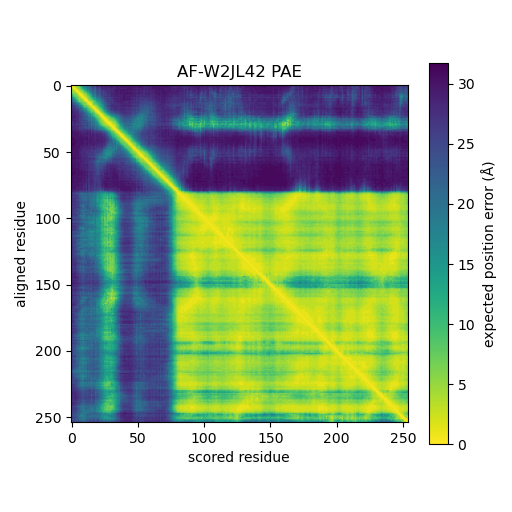10.606 -3.235 1.00 91.12 87 VAL A CA 1
ATOM 593 C C . VAL A 1 87 ? -10.793 -10.112 -1.880 1.00 91.12 87 VAL A C 1
ATOM 595 O O . VAL A 1 87 ? -10.344 -8.978 -1.750 1.00 91.12 87 VAL A O 1
ATOM 598 N N . THR A 1 88 ? -10.858 -10.974 -0.871 1.00 92.69 88 THR A N 1
ATOM 599 C CA . THR A 1 88 ? -10.260 -10.702 0.437 1.00 92.69 88 THR A CA 1
ATOM 600 C C . THR A 1 88 ? -8.803 -11.159 0.439 1.00 92.69 88 THR A C 1
ATOM 602 O O . THR A 1 88 ? -8.508 -12.303 0.098 1.00 92.69 88 THR A O 1
ATOM 605 N N . SER A 1 89 ? -7.896 -10.271 0.836 1.00 88.75 89 SER A N 1
ATOM 606 C CA . SER A 1 89 ? -6.459 -10.511 0.948 1.00 88.75 89 SER A CA 1
ATOM 607 C C . SER A 1 89 ? -5.975 -10.114 2.334 1.00 88.75 89 SER A C 1
ATOM 609 O O . SER A 1 89 ? -6.310 -9.041 2.831 1.00 88.75 89 SER A O 1
ATOM 611 N N . VAL A 1 90 ? -5.119 -10.942 2.931 1.00 90.75 90 VAL A N 1
ATOM 612 C CA . VAL A 1 90 ? -4.361 -10.552 4.123 1.00 90.75 90 VAL A CA 1
ATOM 613 C C . VAL A 1 90 ? -3.049 -9.932 3.672 1.00 90.75 90 VAL A C 1
ATOM 615 O O . VAL A 1 90 ? -2.303 -10.539 2.907 1.00 90.75 90 VAL A O 1
ATOM 618 N N . GLN A 1 91 ? -2.779 -8.717 4.125 1.00 93.00 91 GLN A N 1
ATOM 619 C CA . GLN A 1 91 ? -1.551 -7.988 3.826 1.00 93.00 91 GLN A CA 1
ATOM 620 C C . GLN A 1 91 ? -0.976 -7.400 5.110 1.00 93.00 91 GLN A C 1
ATOM 622 O O . GLN A 1 91 ? -1.648 -7.343 6.137 1.00 93.00 91 GLN A O 1
ATOM 627 N N . ALA A 1 92 ? 0.281 -6.988 5.078 1.00 93.56 92 ALA A N 1
ATOM 628 C CA . ALA A 1 92 ? 1.006 -6.489 6.228 1.00 93.56 92 ALA A CA 1
ATOM 629 C C . ALA A 1 92 ? 1.667 -5.146 5.917 1.00 93.56 92 ALA A C 1
ATOM 631 O O . ALA A 1 92 ? 2.164 -4.915 4.814 1.00 93.56 92 ALA A O 1
ATOM 632 N N . ARG A 1 93 ? 1.711 -4.266 6.915 1.00 92.00 93 ARG A N 1
ATOM 633 C CA . ARG A 1 93 ? 2.440 -2.998 6.862 1.00 92.00 93 ARG A CA 1
ATOM 634 C C . ARG A 1 93 ? 3.378 -2.889 8.048 1.00 92.00 93 ARG A C 1
ATOM 636 O O . ARG A 1 93 ? 2.998 -3.161 9.186 1.00 92.00 93 ARG A O 1
ATOM 643 N N . VAL A 1 94 ? 4.603 -2.466 7.771 1.00 91.88 94 VAL A N 1
ATOM 644 C CA . VAL A 1 94 ? 5.618 -2.187 8.785 1.00 91.88 94 VAL A CA 1
ATOM 645 C C . VAL A 1 94 ? 5.578 -0.692 9.079 1.00 91.88 94 VAL A C 1
ATOM 647 O O . VAL A 1 94 ? 5.822 0.117 8.188 1.00 91.88 94 VAL A O 1
ATOM 650 N N . GLN A 1 95 ? 5.243 -0.316 10.311 1.00 90.50 95 GLN A N 1
ATOM 651 C CA . GLN A 1 95 ? 4.999 1.082 10.679 1.00 90.50 95 GLN A CA 1
ATOM 652 C C . GLN A 1 95 ? 5.579 1.449 12.050 1.00 90.50 95 GLN A C 1
ATOM 654 O O . GLN A 1 95 ? 5.901 0.586 12.875 1.00 90.50 95 GLN A O 1
ATOM 659 N N . GLY A 1 96 ? 5.786 2.751 12.266 1.00 89.56 96 GLY A N 1
ATOM 660 C CA . GLY A 1 96 ? 6.375 3.294 13.496 1.00 89.56 96 GLY A CA 1
ATOM 661 C C . GLY A 1 96 ? 5.372 3.501 14.629 1.00 89.56 96 GLY A C 1
ATOM 662 O O . GLY A 1 96 ? 5.748 3.479 15.802 1.00 89.56 96 GLY A O 1
ATOM 663 N N . ASP A 1 97 ? 4.097 3.656 14.299 1.00 90.31 97 ASP A N 1
ATOM 664 C CA . ASP A 1 97 ? 2.995 3.863 15.229 1.00 90.31 97 ASP A CA 1
ATOM 665 C C . ASP A 1 97 ? 2.033 2.668 15.253 1.00 90.31 97 ASP A C 1
ATOM 667 O O . ASP A 1 97 ? 1.901 1.920 14.286 1.00 90.31 97 ASP A O 1
ATOM 671 N N . ALA A 1 98 ? 1.376 2.468 16.395 1.00 90.81 98 ALA A N 1
ATOM 672 C CA . ALA A 1 98 ? 0.336 1.459 16.529 1.00 90.81 98 ALA A CA 1
ATOM 673 C C . ALA A 1 98 ? -1.008 2.033 16.048 1.00 90.81 98 ALA A C 1
ATOM 675 O O . ALA A 1 98 ? -1.310 3.183 16.390 1.00 90.81 98 ALA A O 1
ATOM 676 N N . PRO A 1 99 ? -1.836 1.237 15.346 1.00 91.56 99 PRO A N 1
ATOM 677 C CA . PRO A 1 99 ? -3.234 1.576 15.115 1.00 91.56 99 PRO A CA 1
ATOM 678 C C . PRO A 1 99 ? -3.971 1.838 16.434 1.00 91.56 99 PRO A C 1
ATOM 680 O O . PRO A 1 99 ? -3.616 1.289 17.483 1.00 91.56 99 PRO A O 1
ATOM 683 N N . VAL A 1 100 ? -5.022 2.651 16.382 1.00 92.81 100 VAL A N 1
ATOM 684 C CA . VAL A 1 100 ? -5.827 3.044 17.546 1.00 92.81 100 VAL A CA 1
ATOM 685 C C . VAL A 1 100 ? -7.226 2.456 17.417 1.00 92.81 100 VAL A C 1
ATOM 687 O O . VAL A 1 100 ? -7.874 2.617 16.387 1.00 92.81 100 VAL A O 1
ATOM 690 N N . TRP A 1 101 ? -7.702 1.769 18.456 1.00 92.44 101 TRP A N 1
ATOM 691 C CA . TRP A 1 101 ? -9.076 1.273 18.492 1.00 92.44 101 TRP A CA 1
ATOM 692 C C . TRP A 1 101 ? -10.048 2.452 18.546 1.00 92.44 101 TRP A C 1
ATOM 694 O O . TRP A 1 101 ? -9.945 3.305 19.430 1.00 92.44 101 TRP A O 1
ATOM 704 N N . ASN A 1 102 ? -10.986 2.494 17.607 1.00 90.81 102 ASN A N 1
ATOM 705 C CA . ASN A 1 102 ? -12.062 3.467 17.573 1.00 90.81 102 ASN A CA 1
ATOM 706 C C . ASN A 1 102 ? -13.368 2.785 17.999 1.00 90.81 102 ASN A C 1
ATOM 708 O O . ASN A 1 102 ? -13.859 1.881 17.325 1.00 90.81 102 ASN A O 1
ATOM 712 N N . GLU A 1 103 ? -13.927 3.235 19.123 1.00 91.69 103 GLU A N 1
ATOM 713 C CA . GLU A 1 103 ? -15.149 2.661 19.698 1.00 91.69 103 GLU A CA 1
ATOM 714 C C . GLU A 1 103 ? -16.405 2.957 18.868 1.00 91.69 103 GLU A C 1
ATOM 716 O O . GLU A 1 103 ? -17.360 2.190 18.903 1.00 91.69 103 GLU A O 1
ATOM 721 N N . GLU A 1 104 ? -16.437 4.051 18.111 1.00 88.88 104 GLU A N 1
ATOM 722 C CA . GLU A 1 104 ? -17.596 4.398 17.283 1.00 88.88 104 GLU A CA 1
ATOM 723 C C . GLU A 1 104 ? -17.663 3.516 16.032 1.00 88.88 104 GLU A C 1
ATOM 725 O O . GLU A 1 104 ? -18.704 2.939 15.724 1.00 88.88 104 GLU A O 1
ATOM 730 N N . ALA A 1 105 ? -16.530 3.358 15.350 1.00 89.31 105 ALA A N 1
ATOM 731 C CA . ALA A 1 105 ? -16.409 2.540 14.151 1.00 89.31 105 ALA A CA 1
ATOM 732 C C . ALA A 1 105 ? -16.207 1.042 14.454 1.00 89.31 105 ALA A C 1
ATOM 734 O O . ALA A 1 105 ? -16.266 0.229 13.535 1.00 89.31 105 ALA A O 1
ATOM 735 N N . GLN A 1 106 ? -15.971 0.677 15.724 1.00 91.50 106 GLN A N 1
ATOM 736 C CA . GLN A 1 106 ? -15.662 -0.688 16.172 1.00 91.50 106 GLN A CA 1
ATOM 737 C C . GLN A 1 106 ? -14.518 -1.319 15.364 1.00 91.50 106 GLN A C 1
ATOM 739 O O . GLN A 1 106 ? -14.586 -2.467 14.924 1.00 91.50 106 GLN A O 1
ATOM 744 N N . MET A 1 107 ? -13.458 -0.542 15.141 1.00 88.62 107 MET A N 1
ATOM 745 C CA . MET A 1 107 ? -12.321 -0.975 14.338 1.00 88.62 107 MET A CA 1
ATOM 746 C C . MET A 1 107 ? -11.029 -0.249 14.707 1.00 88.62 107 MET A C 1
ATOM 748 O O . MET A 1 107 ? -11.033 0.822 15.311 1.00 88.62 107 MET A O 1
ATOM 752 N N . TRP A 1 108 ? -9.903 -0.834 14.307 1.00 90.06 108 TRP A N 1
ATOM 753 C CA . TRP A 1 108 ? -8.589 -0.212 14.429 1.00 90.06 108 TRP A CA 1
ATOM 754 C C . TRP A 1 108 ? -8.366 0.785 13.287 1.00 90.06 108 TRP A C 1
ATOM 756 O O . TRP A 1 108 ? -8.504 0.442 12.112 1.00 90.06 108 TRP A O 1
ATOM 766 N N . LEU A 1 109 ? -8.030 2.023 13.634 1.00 91.25 109 LEU A N 1
ATOM 767 C CA . LEU A 1 109 ? -7.824 3.130 12.704 1.00 91.25 109 LEU A CA 1
ATOM 768 C C . LEU A 1 109 ? -6.390 3.651 12.760 1.00 91.25 109 LEU A C 1
ATOM 770 O O . LEU A 1 109 ? -5.641 3.364 13.701 1.00 91.25 109 LEU A O 1
ATOM 774 N N . SER A 1 110 ? -6.027 4.459 11.768 1.00 89.81 110 SER A N 1
ATOM 775 C CA . SER A 1 110 ? -4.777 5.204 11.798 1.00 89.81 110 SER A CA 1
ATOM 776 C C . SER A 1 110 ? -4.742 6.110 13.026 1.00 89.81 110 SER A C 1
ATOM 778 O O . SER A 1 110 ? -5.754 6.678 13.439 1.00 89.81 110 SER A O 1
ATOM 780 N N . LYS A 1 111 ? -3.552 6.290 13.603 1.00 90.19 111 LYS A N 1
ATOM 781 C CA . LYS A 1 111 ? -3.334 7.312 14.633 1.00 90.19 111 LYS A CA 1
ATOM 782 C C . LYS A 1 111 ? -3.509 8.733 14.072 1.00 90.19 111 LYS A C 1
ATOM 784 O O . LYS A 1 111 ? -3.670 9.682 14.838 1.00 90.19 111 LYS A O 1
ATOM 789 N N . TYR A 1 112 ? -3.433 8.881 12.751 1.00 89.12 112 TYR A N 1
ATOM 790 C CA . TYR A 1 112 ? -3.498 10.153 12.046 1.00 89.12 112 TYR A CA 1
ATOM 791 C C . TYR A 1 112 ? -4.887 10.379 11.456 1.00 89.12 112 TYR A C 1
ATOM 793 O O . TYR A 1 112 ? -5.422 9.501 10.787 1.00 89.12 112 TYR A O 1
ATOM 801 N N . GLY A 1 113 ? -5.420 11.586 11.629 1.00 89.50 113 GLY A N 1
ATOM 802 C CA . GLY A 1 113 ? -6.735 11.989 11.140 1.00 89.50 113 GLY A CA 1
ATOM 803 C C . GLY A 1 113 ? -7.579 12.583 12.260 1.00 89.50 113 GLY A C 1
ATOM 804 O O . GLY A 1 113 ? -7.705 11.990 13.327 1.00 89.50 113 GLY A O 1
ATOM 805 N N . ASP A 1 114 ? -8.147 13.762 12.015 1.00 91.00 114 ASP A N 1
ATOM 806 C CA . ASP A 1 114 ? -8.925 14.486 13.030 1.00 91.00 114 ASP A CA 1
ATOM 807 C C . ASP A 1 114 ? -10.355 13.942 13.185 1.00 91.00 114 ASP A C 1
ATOM 809 O O . ASP A 1 114 ? -11.024 14.222 14.179 1.00 91.00 114 ASP A O 1
ATOM 813 N N . THR A 1 115 ? -10.829 13.159 12.210 1.00 93.19 115 THR A N 1
ATOM 814 C CA . THR A 1 115 ? -12.138 12.494 12.239 1.00 93.19 115 THR A CA 1
ATOM 815 C C . THR A 1 115 ? -11.988 10.991 12.040 1.00 93.19 115 THR A C 1
ATOM 817 O O . THR A 1 115 ? -10.983 10.519 11.502 1.00 93.19 115 THR A O 1
ATOM 820 N N . THR A 1 116 ? -13.014 10.239 12.443 1.00 92.44 116 THR A N 1
ATOM 821 C CA . THR A 1 116 ? -13.101 8.786 12.245 1.00 92.44 116 THR A CA 1
ATOM 822 C C . THR A 1 116 ? -12.908 8.409 10.771 1.00 92.44 116 THR A C 1
ATOM 824 O O . THR A 1 116 ? -12.168 7.478 10.465 1.00 92.44 116 THR A O 1
ATOM 827 N N . GLU A 1 117 ? -13.498 9.163 9.845 1.00 90.25 117 GLU A N 1
ATOM 828 C CA . GLU A 1 117 ? -13.390 8.928 8.402 1.00 90.25 117 GLU A CA 1
ATOM 829 C C . GLU A 1 117 ? -11.971 9.171 7.891 1.00 90.25 117 GLU A C 1
ATOM 831 O O . GLU A 1 117 ? -11.436 8.350 7.151 1.00 90.25 117 GLU A O 1
ATOM 836 N N . VAL A 1 118 ? -11.331 10.267 8.305 1.00 88.81 118 VAL A N 1
ATOM 837 C CA . VAL A 1 118 ? -9.952 10.563 7.891 1.00 88.81 118 VAL A CA 1
ATOM 838 C C . VAL A 1 118 ? -8.993 9.516 8.463 1.00 88.81 118 VAL A C 1
ATOM 840 O O . VAL A 1 118 ? -8.125 9.020 7.749 1.00 88.81 118 VAL A O 1
ATOM 843 N N . ALA A 1 119 ? -9.183 9.108 9.720 1.00 90.56 119 ALA A N 1
ATOM 844 C CA . ALA A 1 119 ? -8.389 8.052 10.345 1.00 90.56 119 ALA A CA 1
ATOM 845 C C . ALA A 1 119 ? -8.598 6.673 9.695 1.00 90.56 119 ALA A C 1
ATOM 847 O O . ALA A 1 119 ? -7.667 5.868 9.635 1.00 90.56 119 ALA A O 1
ATOM 848 N N . TYR A 1 120 ? -9.798 6.405 9.176 1.00 88.38 120 TYR A N 1
ATOM 849 C CA . TYR A 1 120 ? -10.082 5.227 8.361 1.00 88.38 120 TYR A CA 1
ATOM 850 C C . TYR A 1 120 ? -9.353 5.269 7.022 1.00 88.38 120 TYR A C 1
ATOM 852 O O . TYR A 1 120 ? -8.658 4.309 6.687 1.00 88.38 120 TYR A O 1
ATOM 860 N N . MET A 1 121 ? -9.464 6.373 6.283 1.00 85.75 121 MET A N 1
ATOM 861 C CA . MET A 1 121 ? -8.823 6.514 4.973 1.00 85.75 121 MET A CA 1
ATOM 862 C C . MET A 1 121 ? -7.301 6.412 5.097 1.00 85.75 121 MET A C 1
ATOM 864 O O . MET A 1 121 ? -6.686 5.618 4.389 1.00 85.75 121 MET A O 1
ATOM 868 N N . ASN A 1 122 ? -6.708 7.076 6.091 1.00 86.62 122 ASN A N 1
ATOM 869 C CA . ASN A 1 122 ? -5.263 7.079 6.344 1.00 86.62 122 ASN A CA 1
ATOM 870 C C . ASN A 1 122 ? -4.650 5.700 6.662 1.00 86.62 122 ASN A C 1
ATOM 872 O O . ASN A 1 122 ? -3.427 5.595 6.774 1.00 86.62 122 ASN A O 1
ATOM 876 N N . ASN A 1 123 ? -5.450 4.641 6.840 1.00 85.94 123 ASN A N 1
ATOM 877 C CA . ASN A 1 123 ? -4.926 3.275 6.913 1.00 85.94 123 ASN A CA 1
ATOM 878 C C . ASN A 1 123 ? -4.375 2.793 5.562 1.00 85.94 123 ASN A C 1
ATOM 880 O O . ASN A 1 123 ? -3.369 2.084 5.543 1.00 85.94 123 ASN A O 1
ATOM 884 N N . LEU A 1 124 ? -5.055 3.134 4.459 1.00 85.06 124 LEU A N 1
ATOM 885 C CA . LEU A 1 124 ? -4.778 2.607 3.116 1.00 85.06 124 LEU A CA 1
ATOM 886 C C . LEU A 1 124 ? -4.666 3.686 2.027 1.00 85.06 124 LEU A C 1
ATOM 888 O O . LEU A 1 124 ? -4.432 3.349 0.869 1.00 85.06 124 LEU A O 1
ATOM 892 N N . ASP A 1 125 ? -4.832 4.965 2.361 1.00 84.25 125 ASP A N 1
ATOM 893 C CA . ASP A 1 125 ? -4.677 6.058 1.406 1.00 84.25 125 ASP A CA 1
ATOM 894 C C . ASP A 1 125 ? -3.211 6.244 1.038 1.00 84.25 125 ASP A C 1
ATOM 896 O O . ASP A 1 125 ? -2.401 6.614 1.890 1.00 84.25 125 ASP A O 1
ATOM 900 N N . THR A 1 126 ? -2.857 5.984 -0.228 1.00 86.00 126 THR A N 1
ATOM 901 C CA . THR A 1 126 ? -1.500 6.205 -0.765 1.00 86.00 126 THR A CA 1
ATOM 902 C C . THR A 1 126 ? -0.413 5.543 0.085 1.00 86.00 126 THR A C 1
ATOM 904 O O . THR A 1 126 ? 0.580 6.154 0.486 1.00 86.00 126 THR A O 1
ATOM 907 N N . VAL A 1 127 ? -0.611 4.259 0.394 1.00 88.94 127 VAL A N 1
ATOM 908 C CA . VAL A 1 127 ? 0.341 3.459 1.175 1.00 88.94 127 VAL A CA 1
ATOM 909 C C . VAL A 1 127 ? 0.864 2.273 0.382 1.00 88.94 127 VAL A C 1
ATOM 911 O O . VAL A 1 127 ? 0.195 1.729 -0.495 1.00 88.94 127 VAL A O 1
ATOM 914 N N . ASN A 1 128 ? 2.050 1.815 0.772 1.00 92.12 128 ASN A N 1
ATOM 915 C CA . ASN A 1 128 ? 2.537 0.498 0.393 1.00 92.12 128 ASN A CA 1
ATOM 916 C C . ASN A 1 128 ? 2.226 -0.502 1.508 1.00 92.12 128 ASN A C 1
ATOM 918 O O . ASN A 1 128 ? 2.398 -0.208 2.699 1.00 92.12 128 ASN A O 1
ATOM 922 N N . THR A 1 129 ? 1.814 -1.696 1.115 1.00 94.12 129 THR A N 1
ATOM 923 C CA . THR A 1 129 ? 1.725 -2.874 1.977 1.00 94.12 129 THR A CA 1
ATOM 924 C C . THR A 1 129 ? 2.572 -3.985 1.359 1.00 94.12 129 THR A C 1
ATOM 926 O O . THR A 1 129 ? 3.160 -3.845 0.284 1.00 94.12 129 THR A O 1
ATOM 929 N N . ALA A 1 130 ? 2.659 -5.114 2.043 1.00 95.12 130 ALA A N 1
ATOM 930 C CA . ALA A 1 130 ? 3.316 -6.294 1.531 1.00 95.12 130 ALA A CA 1
ATOM 931 C C . ALA A 1 130 ? 2.533 -7.554 1.897 1.00 95.12 130 ALA A C 1
ATOM 933 O O . ALA A 1 130 ? 1.677 -7.562 2.780 1.00 95.12 130 ALA A O 1
ATOM 934 N N . SER A 1 131 ? 2.869 -8.653 1.239 1.00 94.12 131 SER A N 1
ATOM 935 C CA . SER A 1 131 ? 2.670 -9.995 1.790 1.00 94.12 131 SER A CA 1
ATOM 936 C C . SER A 1 131 ? 3.309 -10.115 3.183 1.00 94.12 131 SER A C 1
ATOM 938 O O . SER A 1 131 ? 4.153 -9.302 3.572 1.00 94.12 131 SER A O 1
ATOM 940 N N . VAL A 1 132 ? 2.940 -11.146 3.946 1.00 90.44 132 VAL A N 1
ATOM 941 C CA . VAL A 1 132 ? 3.551 -11.402 5.264 1.00 90.44 132 VAL A CA 1
ATOM 942 C C . VAL A 1 132 ? 5.064 -11.588 5.121 1.00 90.44 132 VAL A C 1
ATOM 944 O O . VAL A 1 132 ? 5.850 -10.977 5.846 1.00 90.44 132 VAL A O 1
ATOM 947 N N . GLU A 1 133 ? 5.469 -12.366 4.125 1.00 90.81 133 GLU A N 1
ATOM 948 C CA . GLU A 1 133 ? 6.849 -12.603 3.716 1.00 90.81 133 GLU A CA 1
ATOM 949 C C . GLU A 1 133 ? 7.555 -11.299 3.333 1.00 90.81 133 GLU A C 1
ATOM 951 O O . GLU A 1 133 ? 8.697 -11.062 3.728 1.00 90.81 133 GLU A O 1
ATOM 956 N N . GLY A 1 134 ? 6.858 -10.419 2.617 1.00 93.06 134 GLY A N 1
ATOM 957 C CA . GLY A 1 134 ? 7.395 -9.127 2.218 1.00 93.06 134 GLY A CA 1
ATOM 958 C C . GLY A 1 134 ? 7.565 -8.130 3.347 1.00 93.06 134 GLY A C 1
ATOM 959 O O . GLY A 1 134 ? 8.544 -7.386 3.349 1.00 93.06 134 GLY A O 1
ATOM 960 N N . ALA A 1 135 ? 6.695 -8.156 4.355 1.00 93.00 135 ALA A N 1
ATOM 961 C CA . ALA A 1 135 ? 6.895 -7.362 5.561 1.00 93.00 135 ALA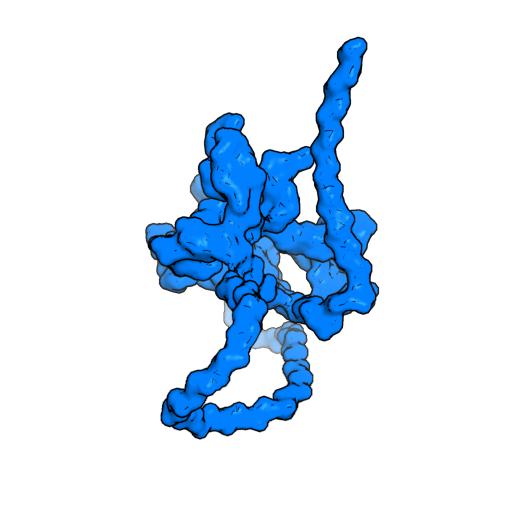 A CA 1
ATOM 962 C C . ALA A 1 135 ? 8.152 -7.818 6.322 1.00 93.00 135 ALA A C 1
ATOM 964 O O . ALA A 1 135 ? 8.929 -6.979 6.779 1.00 93.00 135 ALA A O 1
ATOM 965 N N . LEU A 1 136 ? 8.396 -9.130 6.412 1.00 90.00 136 LEU A N 1
ATOM 966 C CA . LEU A 1 136 ? 9.613 -9.669 7.032 1.00 90.00 136 LEU A CA 1
ATOM 967 C C . LEU A 1 136 ? 10.870 -9.304 6.237 1.00 90.00 136 LEU A C 1
ATOM 969 O O . LEU A 1 136 ? 11.867 -8.886 6.834 1.00 90.00 136 LEU A O 1
ATOM 973 N N . MET A 1 137 ? 10.804 -9.396 4.906 1.00 91.06 137 MET A N 1
ATOM 974 C CA . MET A 1 137 ? 11.867 -8.920 4.023 1.00 91.06 137 MET A CA 1
ATOM 975 C C . MET A 1 137 ? 12.162 -7.440 4.274 1.00 91.06 137 MET A C 1
ATOM 977 O O . MET A 1 137 ? 13.310 -7.091 4.537 1.00 91.06 137 MET A O 1
ATOM 981 N N . PHE A 1 138 ? 11.137 -6.583 4.278 1.00 90.88 138 PHE A N 1
ATOM 982 C CA . PHE A 1 138 ? 11.294 -5.143 4.474 1.00 90.88 138 PHE A CA 1
ATOM 983 C C . PHE A 1 138 ? 11.938 -4.819 5.828 1.00 90.88 138 PHE A C 1
ATOM 985 O O . PHE A 1 138 ? 12.876 -4.026 5.893 1.00 90.88 138 PHE A O 1
ATOM 992 N N . VAL A 1 139 ? 11.520 -5.479 6.914 1.00 90.19 139 VAL A N 1
ATOM 993 C CA . VAL A 1 139 ? 12.149 -5.298 8.235 1.00 90.19 139 VAL A CA 1
ATOM 994 C C . VAL A 1 139 ? 13.651 -5.602 8.186 1.00 90.19 139 VAL A C 1
ATOM 996 O O . VAL A 1 139 ? 14.452 -4.831 8.718 1.00 90.19 139 VAL A O 1
ATOM 999 N N . GLN A 1 140 ? 14.052 -6.700 7.545 1.00 88.56 140 GLN A N 1
ATOM 1000 C CA . GLN A 1 140 ? 15.448 -7.142 7.518 1.00 88.56 140 GLN A CA 1
ATOM 1001 C C . GLN A 1 140 ? 16.311 -6.341 6.538 1.00 88.56 140 GLN A C 1
ATOM 1003 O O . GLN A 1 140 ? 17.382 -5.856 6.910 1.00 88.56 140 GLN A O 1
ATOM 1008 N N . ALA A 1 141 ? 15.854 -6.212 5.294 1.00 87.50 141 ALA A N 1
ATOM 1009 C CA . ALA A 1 141 ? 16.623 -5.658 4.187 1.00 87.50 141 ALA A CA 1
ATOM 1010 C C . ALA A 1 141 ? 16.653 -4.125 4.191 1.00 87.50 141 ALA A C 1
ATOM 1012 O O . ALA A 1 141 ? 17.694 -3.549 3.872 1.00 87.50 141 ALA A O 1
ATOM 1013 N N . GLU A 1 142 ? 15.553 -3.483 4.595 1.00 85.12 142 GLU A N 1
ATOM 1014 C CA . GLU A 1 142 ? 15.353 -2.026 4.530 1.00 85.12 142 GLU A CA 1
ATOM 1015 C C . GLU A 1 142 ? 15.267 -1.376 5.919 1.00 85.12 142 GLU A C 1
ATOM 1017 O O . GLU A 1 142 ? 15.666 -0.229 6.114 1.00 85.12 142 GLU A O 1
ATOM 1022 N N . GLY A 1 143 ? 14.725 -2.095 6.903 1.00 86.38 143 GLY A N 1
ATOM 1023 C CA . GLY A 1 143 ? 14.437 -1.555 8.227 1.00 86.38 143 GLY A CA 1
ATOM 1024 C C . GLY A 1 143 ? 15.632 -1.521 9.170 1.00 86.38 143 GLY A C 1
ATOM 1025 O O . GLY A 1 143 ? 15.947 -0.480 9.757 1.00 86.38 143 GLY A O 1
ATOM 1026 N N . ILE A 1 144 ? 16.275 -2.676 9.343 1.00 84.56 144 ILE A N 1
ATOM 1027 C CA . ILE A 1 144 ? 17.359 -2.905 10.312 1.00 84.56 144 ILE A CA 1
ATOM 1028 C C . ILE A 1 144 ? 18.744 -2.791 9.660 1.00 84.56 144 ILE A C 1
ATOM 1030 O O . ILE A 1 144 ? 19.729 -2.546 10.358 1.00 84.56 144 ILE A O 1
ATOM 1034 N N . ASN A 1 145 ? 18.840 -2.943 8.338 1.00 80.75 145 ASN A N 1
ATOM 1035 C CA . ASN A 1 145 ? 20.119 -2.913 7.642 1.00 80.75 145 ASN A CA 1
ATOM 1036 C C . ASN A 1 145 ? 20.821 -1.555 7.805 1.00 80.75 145 ASN A C 1
ATOM 1038 O O . ASN A 1 145 ? 20.365 -0.533 7.301 1.00 80.75 145 ASN A O 1
ATOM 1042 N N . VAL A 1 146 ? 21.984 -1.570 8.461 1.00 78.38 146 VAL A N 1
ATOM 1043 C CA . VAL A 1 146 ? 22.794 -0.373 8.731 1.00 78.38 146 VAL A CA 1
ATOM 1044 C C . VAL A 1 146 ? 23.212 0.374 7.462 1.00 78.38 146 VAL A C 1
ATOM 1046 O O . VAL A 1 146 ? 23.445 1.577 7.525 1.00 78.38 146 VAL A O 1
ATOM 1049 N N . ASN A 1 147 ? 23.303 -0.318 6.323 1.00 80.06 147 ASN A N 1
ATOM 1050 C CA . ASN A 1 147 ? 23.672 0.294 5.047 1.00 80.06 147 ASN A CA 1
ATOM 1051 C C . ASN A 1 147 ? 22.517 1.085 4.414 1.00 80.06 147 ASN A C 1
ATOM 1053 O O . ASN A 1 147 ? 22.785 1.982 3.624 1.00 80.06 147 ASN A O 1
ATOM 1057 N N . GLU A 1 148 ? 21.268 0.787 4.786 1.00 74.25 148 GLU A N 1
ATOM 1058 C CA . GLU A 1 148 ? 20.061 1.480 4.298 1.00 74.25 148 GLU A CA 1
ATOM 1059 C C . GLU A 1 148 ? 19.547 2.538 5.289 1.00 74.25 148 GLU A C 1
ATOM 1061 O O . GLU A 1 148 ? 18.639 3.316 4.993 1.00 74.25 148 GLU A O 1
ATOM 1066 N N . GLN A 1 149 ? 20.106 2.572 6.501 1.00 72.00 149 GLN A N 1
ATOM 1067 C CA . GLN A 1 149 ? 19.699 3.506 7.542 1.00 72.00 149 GLN A CA 1
ATOM 1068 C C . GLN A 1 149 ? 20.371 4.868 7.363 1.00 72.00 149 GLN A C 1
ATOM 1070 O O . GLN A 1 149 ? 21.596 4.989 7.366 1.00 72.00 149 GLN A O 1
ATOM 1075 N N . SER A 1 150 ? 19.559 5.926 7.332 1.00 71.56 150 SER A N 1
ATOM 1076 C CA . SER A 1 150 ? 20.045 7.309 7.397 1.00 71.56 150 SER A CA 1
ATOM 1077 C C . SER A 1 150 ? 20.670 7.650 8.757 1.00 71.56 150 SER A C 1
ATOM 1079 O O . SER A 1 150 ? 21.541 8.518 8.838 1.00 71.56 150 SER A O 1
ATOM 1081 N N . VAL A 1 151 ? 20.272 6.944 9.826 1.00 79.94 151 VAL A N 1
ATOM 1082 C CA . VAL A 1 151 ? 20.811 7.091 11.184 1.00 79.94 151 VAL A CA 1
ATOM 1083 C C . VAL A 1 151 ? 21.223 5.730 11.735 1.00 79.94 151 VAL A C 1
ATOM 1085 O O . VAL A 1 151 ? 20.401 4.832 11.898 1.00 79.94 151 VAL A O 1
ATOM 1088 N N . LYS A 1 152 ? 22.508 5.585 12.074 1.00 81.19 152 LYS A N 1
ATOM 1089 C CA . LYS A 1 152 ? 23.041 4.337 12.635 1.00 81.19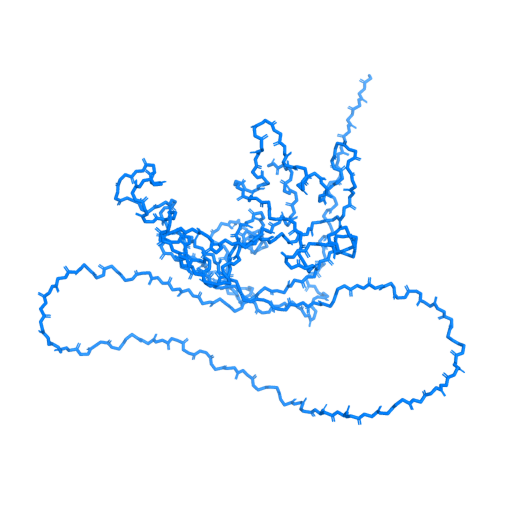 152 LYS A CA 1
ATOM 1090 C C . LYS A 1 152 ? 22.309 3.947 13.920 1.00 81.19 152 LYS A C 1
ATOM 1092 O O . LYS A 1 152 ? 22.107 4.785 14.799 1.00 81.19 152 LYS A O 1
ATOM 1097 N N . CYS A 1 153 ? 22.001 2.656 14.042 1.00 81.62 153 CYS A N 1
ATOM 1098 C CA . CYS A 1 153 ? 21.322 2.057 15.197 1.00 81.62 153 CYS A CA 1
ATOM 1099 C C . CYS A 1 153 ? 19.888 2.567 15.422 1.00 81.62 153 CYS A C 1
ATOM 1101 O O . CYS A 1 153 ? 19.349 2.402 16.517 1.00 81.62 153 CYS A O 1
ATOM 1103 N N . GLN A 1 154 ? 19.260 3.162 14.407 1.00 84.88 154 GLN A N 1
ATOM 1104 C CA . GLN A 1 154 ? 17.840 3.496 14.423 1.00 84.88 154 GLN A CA 1
ATOM 1105 C C . GLN A 1 154 ? 17.154 2.801 13.263 1.00 84.88 154 GLN A C 1
ATOM 1107 O O . GLN A 1 154 ? 17.595 2.910 12.124 1.00 84.88 154 GLN A O 1
ATOM 1112 N N . ARG A 1 155 ? 16.044 2.114 13.537 1.00 86.38 155 ARG A N 1
ATOM 1113 C CA . ARG A 1 155 ? 15.269 1.500 12.460 1.00 86.38 155 ARG A CA 1
ATOM 1114 C C . ARG A 1 155 ? 14.704 2.580 11.544 1.00 86.38 155 ARG A C 1
ATOM 1116 O O . ARG A 1 155 ? 14.248 3.622 12.027 1.00 86.38 155 ARG A O 1
ATOM 1123 N N . LYS A 1 156 ? 14.687 2.308 10.238 1.00 85.81 156 LYS A N 1
ATOM 1124 C CA . LYS A 1 156 ? 14.096 3.205 9.233 1.00 85.81 156 LYS A CA 1
ATOM 1125 C C . LYS A 1 156 ? 12.675 3.600 9.664 1.00 85.81 156 LYS A C 1
ATOM 1127 O O . LYS A 1 156 ? 11.893 2.762 10.115 1.00 85.81 156 LYS A O 1
ATOM 1132 N N . ASN A 1 157 ? 12.380 4.898 9.609 1.00 84.19 157 ASN A N 1
ATOM 1133 C CA . ASN A 1 157 ? 11.096 5.494 10.002 1.00 84.19 157 ASN A CA 1
ATOM 1134 C C . ASN A 1 157 ? 10.597 5.122 11.416 1.00 84.19 157 ASN A C 1
ATOM 1136 O O . ASN A 1 157 ? 9.395 5.134 11.670 1.00 84.19 157 ASN A O 1
ATOM 1140 N N . ASN A 1 158 ? 11.501 4.793 12.350 1.00 88.44 158 ASN A N 1
ATOM 1141 C CA . ASN A 1 158 ? 11.167 4.347 13.709 1.00 88.44 158 ASN A CA 1
ATOM 1142 C C . ASN A 1 158 ? 10.206 3.145 13.749 1.00 88.44 158 ASN A C 1
ATOM 1144 O O . ASN A 1 158 ? 9.388 3.048 14.669 1.00 88.44 158 ASN A O 1
ATOM 1148 N N . MET A 1 159 ? 10.285 2.242 12.762 1.00 88.75 159 MET A N 1
ATOM 1149 C CA . MET A 1 159 ? 9.399 1.077 12.682 1.00 88.75 159 MET A CA 1
ATOM 1150 C C . MET A 1 159 ? 9.429 0.223 13.956 1.00 88.75 159 MET A C 1
ATOM 1152 O O . MET A 1 159 ? 10.487 -0.102 14.503 1.00 88.75 159 MET A O 1
ATOM 1156 N N . GLN A 1 160 ? 8.246 -0.141 14.436 1.00 91.12 160 GLN A N 1
ATOM 1157 C CA . GLN A 1 160 ? 8.055 -0.850 15.706 1.00 91.12 160 GLN A CA 1
ATOM 1158 C C . GLN A 1 160 ? 6.943 -1.901 15.643 1.00 91.12 160 GLN A C 1
ATOM 1160 O O . GLN A 1 160 ? 6.880 -2.765 16.521 1.00 91.12 160 GLN A O 1
ATOM 1165 N N . TYR A 1 161 ? 6.085 -1.832 14.625 1.00 92.06 161 TYR A N 1
ATOM 1166 C CA . TYR A 1 161 ? 4.890 -2.652 14.504 1.00 92.06 161 TYR A CA 1
ATOM 1167 C C . TYR A 1 161 ? 4.811 -3.284 13.120 1.00 92.06 161 TYR A C 1
ATOM 1169 O O . TYR A 1 161 ? 5.066 -2.621 12.113 1.00 92.06 161 TYR A O 1
ATOM 1177 N N . ILE A 1 162 ? 4.404 -4.551 13.090 1.00 92.56 162 ILE A N 1
ATOM 1178 C CA . ILE A 1 162 ? 3.856 -5.190 11.894 1.00 92.56 162 ILE A CA 1
ATOM 1179 C C . ILE A 1 162 ? 2.345 -5.255 12.100 1.00 92.56 162 ILE A C 1
ATOM 1181 O O . ILE A 1 162 ? 1.870 -5.879 13.056 1.00 92.56 162 ILE A O 1
ATOM 1185 N N . VAL A 1 163 ? 1.609 -4.564 11.236 1.00 92.56 163 VAL A N 1
ATOM 1186 C CA . VAL A 1 163 ? 0.147 -4.488 11.262 1.00 92.56 163 VAL A CA 1
ATOM 1187 C C . VAL A 1 163 ? -0.399 -5.320 10.122 1.00 92.56 163 VAL A C 1
ATOM 1189 O O . VAL A 1 163 ? -0.061 -5.074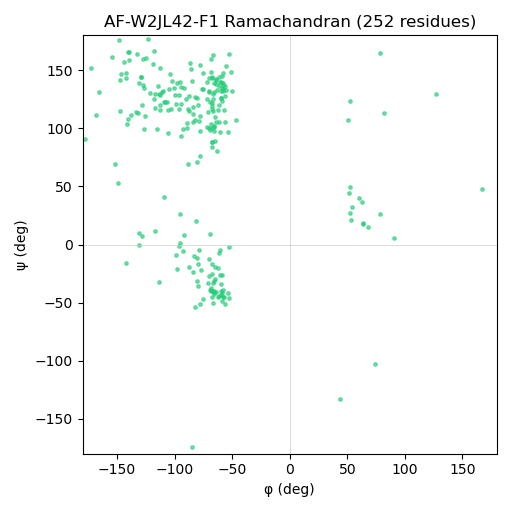 8.967 1.00 92.56 163 VAL A O 1
ATOM 1192 N N . PHE A 1 164 ? -1.235 -6.297 10.454 1.00 92.06 164 PHE A N 1
ATOM 1193 C CA . PHE A 1 164 ? -1.933 -7.120 9.477 1.00 92.06 164 PHE A CA 1
ATOM 1194 C C . PHE A 1 164 ? -3.292 -6.506 9.153 1.00 92.06 164 PHE A C 1
ATOM 1196 O O . PHE A 1 164 ? -4.031 -6.123 10.058 1.00 92.06 164 PHE A O 1
ATOM 1203 N N . TYR A 1 165 ? -3.611 -6.444 7.868 1.00 90.06 165 TYR A N 1
ATOM 1204 C CA . TYR A 1 165 ? -4.858 -5.937 7.324 1.00 90.06 165 TYR A CA 1
ATOM 1205 C C . TYR A 1 165 ? -5.577 -7.070 6.601 1.00 90.06 165 TYR A C 1
ATOM 1207 O O . TYR A 1 165 ? -4.996 -7.723 5.736 1.00 90.06 165 TYR A O 1
ATOM 1215 N N . GLU A 1 166 ? -6.851 -7.265 6.919 1.00 89.94 166 GLU A N 1
ATOM 1216 C CA . GLU A 1 166 ? -7.785 -7.996 6.069 1.00 89.94 166 GLU A CA 1
ATOM 1217 C C . GLU A 1 166 ? -8.432 -7.004 5.093 1.00 89.94 166 GLU A C 1
ATOM 1219 O O . GLU A 1 166 ? -9.326 -6.242 5.457 1.00 89.94 166 GLU A O 1
ATOM 1224 N N . ILE A 1 167 ? -7.941 -6.970 3.857 1.00 89.00 167 ILE A N 1
ATOM 1225 C CA . ILE A 1 167 ? -8.339 -5.993 2.839 1.00 89.00 167 ILE A CA 1
ATOM 1226 C C . ILE A 1 167 ? -9.258 -6.669 1.830 1.00 89.00 167 ILE A C 1
ATOM 1228 O O . ILE A 1 167 ? -8.954 -7.749 1.334 1.00 89.00 167 ILE A O 1
ATOM 1232 N N . THR A 1 168 ? -10.366 -6.019 1.483 1.00 91.19 168 THR A N 1
ATOM 1233 C CA . THR A 1 168 ? -11.197 -6.430 0.344 1.00 91.19 168 THR A CA 1
ATOM 1234 C C . THR A 1 168 ? -10.856 -5.569 -0.865 1.00 91.19 168 THR A C 1
ATOM 1236 O O . THR A 1 168 ? -10.984 -4.350 -0.809 1.00 91.19 168 THR A O 1
ATOM 1239 N N . ILE A 1 169 ? -10.428 -6.204 -1.952 1.00 91.25 169 ILE A N 1
ATOM 1240 C CA . ILE A 1 169 ? -9.969 -5.557 -3.180 1.00 91.25 169 ILE A CA 1
ATOM 1241 C C . ILE A 1 169 ? -10.995 -5.796 -4.288 1.00 91.25 169 ILE A C 1
ATOM 1243 O O . ILE A 1 169 ? -11.437 -6.925 -4.517 1.00 91.25 169 ILE A O 1
ATOM 1247 N N . VAL A 1 170 ? -11.349 -4.723 -4.991 1.00 93.31 170 VAL A N 1
ATOM 1248 C CA . VAL A 1 170 ? -12.087 -4.746 -6.258 1.00 93.31 170 VAL A CA 1
ATOM 1249 C C . VAL A 1 170 ? -11.361 -3.799 -7.201 1.00 93.31 170 VAL A C 1
ATOM 1251 O O . VAL A 1 170 ? -11.327 -2.598 -6.951 1.00 93.31 170 VAL A O 1
ATOM 1254 N N . GLN A 1 171 ? -10.779 -4.336 -8.268 1.00 94.00 171 GLN A N 1
ATOM 1255 C CA . GLN A 1 171 ? -10.0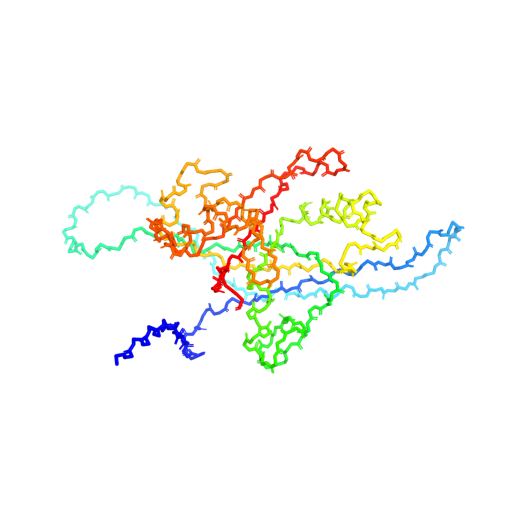59 -3.526 -9.246 1.00 94.00 171 GLN A CA 1
ATOM 1256 C C . GLN A 1 171 ? -11.016 -2.953 -10.298 1.00 94.00 171 GLN A C 1
ATOM 1258 O O . GLN A 1 171 ? -12.023 -3.596 -10.631 1.00 94.00 171 GLN A O 1
ATOM 1263 N N . PRO A 1 172 ? -10.700 -1.787 -10.883 1.00 93.25 172 PRO A N 1
ATOM 1264 C CA . PRO A 1 172 ? -11.427 -1.270 -12.033 1.00 93.25 172 PRO A CA 1
ATOM 1265 C C . PRO A 1 172 ? -11.403 -2.251 -13.214 1.00 93.25 172 PRO A C 1
ATOM 1267 O O . PRO A 1 172 ? -10.364 -2.822 -13.548 1.00 93.25 172 PRO A O 1
ATOM 1270 N N . THR A 1 173 ? -12.537 -2.408 -13.908 1.00 93.19 173 THR A N 1
ATOM 1271 C CA . THR A 1 173 ? -12.622 -3.265 -15.107 1.00 93.19 173 THR A CA 1
ATOM 1272 C C . THR A 1 173 ? -11.626 -2.841 -16.191 1.00 93.19 173 THR A C 1
ATOM 1274 O O . THR A 1 173 ? -11.021 -3.701 -16.831 1.00 93.19 173 THR A O 1
ATOM 1277 N N . TYR A 1 174 ? -11.438 -1.530 -16.390 1.00 92.31 174 TYR A N 1
ATOM 1278 C CA . TYR A 1 174 ? -10.457 -1.015 -17.348 1.00 92.31 174 TYR A CA 1
ATOM 1279 C C . TYR A 1 174 ? -9.023 -1.314 -16.911 1.00 92.31 174 TYR A C 1
ATOM 1281 O O . TYR A 1 174 ? -8.244 -1.754 -17.748 1.00 92.31 174 TYR A O 1
ATOM 1289 N N . GLY A 1 175 ? -8.710 -1.190 -15.617 1.00 93.12 175 GLY A N 1
ATOM 1290 C CA . GLY A 1 175 ? -7.406 -1.562 -15.062 1.00 93.12 175 GLY A CA 1
ATOM 1291 C C . GLY A 1 175 ? -7.051 -3.031 -15.295 1.00 93.12 175 GLY A C 1
ATOM 1292 O O . GLY A 1 175 ? -5.994 -3.321 -15.847 1.00 93.12 175 GLY A O 1
ATOM 1293 N N . ILE A 1 176 ? -7.966 -3.963 -14.996 1.00 93.94 176 ILE A N 1
ATOM 1294 C CA . ILE A 1 176 ? -7.730 -5.395 -15.267 1.00 93.94 176 ILE A CA 1
ATOM 1295 C C . ILE A 1 176 ? -7.497 -5.651 -16.759 1.00 93.94 176 ILE A C 1
ATOM 1297 O O . ILE A 1 176 ? -6.652 -6.462 -17.128 1.00 93.94 176 ILE A O 1
ATOM 1301 N N . LYS A 1 177 ? -8.244 -4.971 -17.637 1.00 93.12 177 LYS A N 1
ATOM 1302 C CA . LYS A 1 177 ? -8.051 -5.125 -19.081 1.00 93.12 177 LYS A CA 1
ATOM 1303 C C . LYS A 1 177 ? -6.709 -4.549 -19.540 1.00 93.12 177 LYS A C 1
ATOM 1305 O O . LYS A 1 177 ? -6.065 -5.149 -20.395 1.00 93.12 177 LYS A O 1
ATOM 1310 N N . TYR A 1 178 ? -6.311 -3.403 -18.998 1.00 93.38 178 TYR A N 1
ATOM 1311 C CA . TYR A 1 178 ? -5.048 -2.745 -19.319 1.00 93.38 178 TYR A CA 1
ATOM 1312 C C . TYR A 1 178 ? -3.849 -3.620 -18.925 1.00 93.38 178 TYR A C 1
ATOM 1314 O O . TYR A 1 178 ? -2.957 -3.839 -19.740 1.00 93.38 178 TYR A O 1
ATOM 1322 N N . TYR A 1 179 ? -3.885 -4.212 -17.729 1.00 93.69 179 TYR A N 1
ATOM 1323 C CA . TYR A 1 179 ? -2.829 -5.077 -17.195 1.00 93.69 179 TYR A CA 1
ATOM 1324 C C . TYR A 1 179 ? -3.078 -6.580 -17.423 1.00 93.69 179 TYR A C 1
ATOM 1326 O O . TYR A 1 179 ? -2.556 -7.414 -16.689 1.00 93.69 179 TYR A O 1
ATOM 1334 N N . GLU A 1 180 ? -3.827 -6.979 -18.459 1.00 92.69 180 GLU A N 1
ATOM 1335 C CA . GLU A 1 180 ? -4.189 -8.397 -18.665 1.00 92.69 180 GLU A CA 1
ATOM 1336 C C . GLU A 1 180 ? -2.982 -9.330 -18.899 1.00 92.69 180 GLU A C 1
ATOM 1338 O O . GLU A 1 180 ? -3.088 -10.545 -18.730 1.00 92.69 180 GLU A O 1
ATOM 1343 N N . SER A 1 181 ? -1.836 -8.768 -19.300 1.00 93.12 181 SER A N 1
ATOM 1344 C CA . SER A 1 181 ? -0.562 -9.477 -19.459 1.00 93.12 181 SER A CA 1
ATOM 1345 C C . SER A 1 181 ? 0.368 -9.368 -18.246 1.00 93.12 181 SER A C 1
ATOM 1347 O O . SER A 1 181 ? 1.473 -9.914 -18.292 1.00 93.12 181 SER A O 1
ATOM 1349 N N . HIS A 1 182 ? -0.033 -8.650 -17.193 1.00 93.12 182 HIS A N 1
ATOM 1350 C CA . HIS A 1 182 ? 0.742 -8.528 -15.959 1.00 93.12 182 HIS A CA 1
ATOM 1351 C C . HIS A 1 182 ? 0.789 -9.853 -15.203 1.00 93.12 182 HIS A C 1
ATOM 1353 O O . HIS A 1 182 ? -0.027 -10.752 -15.413 1.00 93.12 182 HIS A O 1
ATOM 1359 N N . THR A 1 183 ? 1.767 -10.003 -14.315 1.00 90.75 183 THR A N 1
ATOM 1360 C CA . THR A 1 183 ? 1.863 -11.166 -13.430 1.00 90.75 183 THR A CA 1
ATOM 1361 C C . THR A 1 183 ? 2.101 -10.708 -11.993 1.00 90.75 183 THR A C 1
ATOM 1363 O O . THR A 1 183 ? 3.200 -10.237 -11.697 1.00 90.75 183 THR A O 1
ATOM 1366 N N . PRO A 1 184 ? 1.137 -10.917 -11.076 1.00 90.81 184 PRO A N 1
ATOM 1367 C CA . PRO A 1 184 ? -0.200 -11.504 -11.277 1.00 90.81 184 PRO A CA 1
ATOM 1368 C C . PRO A 1 184 ? -1.167 -10.601 -12.084 1.00 90.81 184 PRO A C 1
ATOM 1370 O O . PRO A 1 184 ? -1.151 -9.388 -11.890 1.00 90.81 184 PRO A O 1
ATOM 1373 N N . PRO A 1 185 ? -2.036 -11.163 -12.950 1.00 89.69 185 PRO A N 1
ATOM 1374 C CA . PRO A 1 185 ? -2.922 -10.384 -13.832 1.00 89.69 185 PRO A CA 1
ATOM 1375 C C . PRO A 1 185 ? -4.053 -9.645 -13.095 1.00 89.69 185 PRO A C 1
ATOM 1377 O O . PRO A 1 185 ? -4.736 -8.805 -13.675 1.00 89.69 185 PRO A O 1
ATOM 1380 N N . GLU A 1 186 ? -4.289 -9.951 -11.818 1.00 91.38 186 GLU A N 1
ATOM 1381 C CA . GLU A 1 186 ? -5.287 -9.277 -10.982 1.00 91.38 186 GLU A CA 1
ATOM 1382 C C . GLU A 1 186 ? -4.816 -7.913 -10.442 1.00 91.38 186 GLU A C 1
ATOM 1384 O O . GLU A 1 186 ? -5.584 -7.207 -9.786 1.00 91.38 186 GLU A O 1
ATOM 1389 N N . TYR A 1 187 ? -3.563 -7.533 -10.683 1.00 94.25 187 TYR A N 1
ATOM 1390 C CA . TYR A 1 187 ? -2.947 -6.319 -10.150 1.00 94.25 187 TYR A CA 1
ATOM 1391 C C . TYR A 1 187 ? -2.327 -5.477 -11.268 1.00 94.25 187 TYR A C 1
ATOM 1393 O O . TYR A 1 187 ? -2.069 -5.979 -12.359 1.00 94.25 187 TYR A O 1
ATOM 1401 N N . GLY A 1 188 ? -2.124 -4.189 -10.996 1.00 94.31 188 GLY A N 1
ATOM 1402 C CA . GLY A 1 188 ? -1.323 -3.315 -11.854 1.00 94.31 188 GLY A CA 1
ATOM 1403 C C . GLY A 1 188 ? 0.166 -3.406 -11.526 1.00 94.31 188 GLY A C 1
ATOM 1404 O O . GLY A 1 188 ? 0.579 -4.188 -10.658 1.00 94.31 188 GLY A O 1
ATOM 1405 N N . GLU A 1 189 ? 0.966 -2.559 -12.166 1.00 93.38 189 GLU A N 1
ATOM 1406 C CA . GLU A 1 189 ? 2.372 -2.393 -11.797 1.00 93.38 189 GLU A CA 1
ATOM 1407 C C . GLU A 1 189 ? 2.491 -1.751 -10.407 1.00 93.38 189 GLU A C 1
ATOM 1409 O O . GLU A 1 189 ? 1.679 -0.913 -10.000 1.00 93.38 189 GLU A O 1
ATOM 1414 N N . PHE A 1 190 ? 3.495 -2.168 -9.638 1.00 94.00 190 PHE A N 1
ATOM 1415 C CA . PHE A 1 190 ? 3.751 -1.554 -8.341 1.00 94.00 190 PHE A CA 1
ATOM 1416 C C . PHE A 1 190 ? 4.267 -0.126 -8.518 1.00 94.00 190 PHE A C 1
ATOM 1418 O O . PHE A 1 190 ? 5.329 0.098 -9.093 1.00 94.00 190 PHE A O 1
ATOM 1425 N N . VAL A 1 191 ? 3.561 0.829 -7.918 1.00 92.69 191 VAL A N 1
ATOM 1426 C CA . VAL A 1 191 ? 3.980 2.231 -7.860 1.00 92.69 191 VAL A CA 1
ATOM 1427 C C . VAL A 1 191 ? 4.288 2.569 -6.413 1.00 92.69 191 VAL A C 1
ATOM 1429 O O . VAL A 1 191 ? 3.402 2.532 -5.565 1.00 92.69 191 VAL A O 1
ATOM 1432 N N . ALA A 1 192 ? 5.539 2.896 -6.099 1.00 90.75 192 ALA A N 1
ATOM 1433 C CA . ALA A 1 192 ? 5.898 3.248 -4.730 1.00 90.75 192 ALA A CA 1
ATOM 1434 C C . ALA A 1 192 ? 5.088 4.468 -4.263 1.00 90.75 192 ALA A C 1
ATOM 1436 O O . ALA A 1 192 ? 5.120 5.513 -4.907 1.00 90.75 192 ALA A O 1
ATOM 1437 N N . MET A 1 193 ? 4.393 4.357 -3.134 1.00 89.56 193 MET A N 1
ATOM 1438 C CA . MET A 1 193 ? 3.650 5.466 -2.525 1.00 89.56 193 MET A CA 1
ATOM 1439 C C . MET A 1 193 ? 4.447 6.103 -1.378 1.00 89.56 193 MET A C 1
ATOM 1441 O O . MET A 1 193 ? 4.897 5.382 -0.481 1.00 89.56 193 MET A O 1
ATOM 1445 N N . ASP A 1 194 ? 4.611 7.426 -1.387 1.00 81.00 194 ASP A N 1
ATOM 1446 C CA . ASP A 1 194 ? 5.276 8.192 -0.324 1.00 81.00 194 ASP A CA 1
ATOM 1447 C C . ASP A 1 194 ? 4.568 9.533 -0.086 1.00 81.00 194 ASP A C 1
ATOM 1449 O O . ASP A 1 194 ? 4.073 10.179 -1.007 1.00 81.00 194 ASP A O 1
ATOM 1453 N N . GLY A 1 195 ? 4.510 9.959 1.175 1.00 73.06 195 GLY A N 1
ATOM 1454 C CA . GLY A 1 195 ? 4.002 11.280 1.549 1.00 73.06 195 GLY A CA 1
ATOM 1455 C C . GLY A 1 195 ? 2.529 11.542 1.241 1.00 73.06 195 GLY A C 1
ATOM 1456 O O . GLY A 1 195 ? 2.134 12.695 1.273 1.00 73.06 195 GLY A O 1
ATOM 1457 N N . ALA A 1 196 ? 1.738 10.500 1.006 1.00 79.62 196 ALA A N 1
ATOM 1458 C CA . ALA A 1 196 ? 0.362 10.548 0.528 1.00 79.62 196 ALA A CA 1
ATOM 1459 C C . ALA A 1 196 ? 0.167 10.805 -0.983 1.00 79.62 196 ALA A C 1
ATOM 1461 O O . ALA A 1 196 ? -0.857 11.320 -1.419 1.00 79.62 196 ALA A O 1
ATOM 1462 N N . LYS A 1 197 ? 1.161 10.436 -1.795 1.00 87.19 197 LYS A N 1
ATOM 1463 C CA . LYS A 1 197 ? 1.084 10.440 -3.259 1.00 87.19 197 LYS A CA 1
ATOM 1464 C C . LYS A 1 197 ? 1.944 9.323 -3.857 1.00 87.19 197 LYS A C 1
ATOM 1466 O O . LYS A 1 197 ? 2.675 8.632 -3.145 1.00 87.19 197 LYS A O 1
ATOM 1471 N N . CYS A 1 198 ? 1.897 9.155 -5.172 1.00 90.31 198 CYS A N 1
ATOM 1472 C CA . CYS A 1 198 ? 2.902 8.393 -5.900 1.00 90.31 198 CYS A CA 1
ATOM 1473 C C . CYS A 1 198 ? 4.286 9.029 -5.705 1.00 90.31 198 CYS A C 1
ATOM 1475 O O . CYS A 1 198 ? 4.441 10.252 -5.724 1.00 90.31 198 CYS A O 1
ATOM 1477 N N . THR A 1 199 ? 5.301 8.192 -5.529 1.00 89.75 199 THR A N 1
ATOM 1478 C CA . THR A 1 199 ? 6.695 8.633 -5.441 1.00 89.75 199 THR A CA 1
ATOM 1479 C C . THR A 1 199 ? 7.120 9.187 -6.792 1.00 89.75 199 THR A C 1
ATOM 1481 O O . THR A 1 199 ? 6.942 8.517 -7.806 1.00 89.75 199 THR A O 1
ATOM 1484 N N . ASP A 1 200 ? 7.696 10.388 -6.800 1.00 87.50 200 ASP A N 1
ATOM 1485 C CA . ASP A 1 200 ? 8.169 11.023 -8.030 1.00 87.50 200 ASP A CA 1
ATOM 1486 C C . ASP A 1 200 ? 9.315 10.211 -8.665 1.00 87.50 200 ASP A C 1
ATOM 1488 O O . ASP A 1 200 ? 10.258 9.788 -7.987 1.00 87.50 200 ASP A O 1
ATOM 1492 N N . GLU A 1 201 ? 9.279 10.062 -9.986 1.00 85.12 201 GLU A N 1
ATOM 1493 C CA . GLU A 1 201 ? 10.395 9.594 -10.799 1.00 85.12 201 GLU A CA 1
ATOM 1494 C C . GLU A 1 201 ? 11.166 10.808 -11.340 1.00 85.12 201 GLU A C 1
ATOM 1496 O O . GLU A 1 201 ? 10.845 11.421 -12.361 1.00 85.12 201 GLU A O 1
ATOM 1501 N N . GLY A 1 202 ? 12.200 11.213 -10.602 1.00 85.56 202 GLY A N 1
ATOM 1502 C CA . GLY A 1 202 ? 12.949 12.430 -10.903 1.00 85.56 202 GLY A CA 1
ATOM 1503 C C . GLY A 1 202 ? 12.154 13.684 -10.540 1.00 85.56 202 GLY A C 1
ATOM 1504 O O . GLY A 1 202 ? 12.117 14.064 -9.374 1.00 85.56 202 GLY A O 1
ATOM 1505 N N . SER A 1 203 ? 11.581 14.363 -11.534 1.00 83.38 203 SER A N 1
ATOM 1506 C CA . SER A 1 203 ? 10.773 15.580 -11.337 1.00 83.38 203 SER A CA 1
ATOM 1507 C C . SER A 1 203 ? 9.317 15.419 -11.775 1.00 83.38 203 SER A C 1
ATOM 1509 O O . SER A 1 203 ? 8.631 16.425 -11.940 1.00 83.38 203 SER A O 1
ATOM 1511 N N . ASP A 1 204 ? 8.882 14.190 -12.040 1.00 88.56 204 ASP A N 1
ATOM 1512 C CA . ASP A 1 204 ? 7.577 13.873 -12.618 1.00 88.56 204 ASP A CA 1
ATOM 1513 C C . ASP A 1 204 ? 6.981 12.623 -11.951 1.00 88.56 204 ASP A C 1
ATOM 1515 O O . ASP A 1 204 ? 7.684 11.900 -11.247 1.00 88.56 204 ASP A O 1
ATOM 1519 N N . LEU A 1 205 ? 5.691 12.367 -12.153 1.00 89.81 205 LEU A N 1
ATOM 1520 C CA . LEU A 1 205 ? 5.046 11.141 -11.690 1.00 89.81 205 LEU A CA 1
ATOM 1521 C C . LEU A 1 205 ? 5.433 9.952 -12.591 1.00 89.81 205 LEU A C 1
ATOM 1523 O O . LEU A 1 205 ? 5.583 10.139 -13.801 1.00 89.81 205 LEU A O 1
ATOM 1527 N N . PRO A 1 206 ? 5.535 8.726 -12.048 1.00 90.94 206 PRO A N 1
ATOM 1528 C CA . PRO A 1 206 ? 5.702 7.520 -12.856 1.00 90.94 206 PRO A CA 1
ATOM 1529 C C . PRO A 1 206 ? 4.546 7.347 -13.848 1.00 90.94 206 PRO A C 1
ATOM 1531 O O . PRO A 1 206 ? 3.402 7.682 -13.525 1.00 90.94 206 PRO A O 1
ATOM 1534 N N . GLU A 1 207 ? 4.818 6.776 -15.023 1.00 90.69 207 GLU A N 1
ATOM 1535 C CA . GLU A 1 207 ? 3.812 6.542 -16.074 1.00 90.69 207 GLU A CA 1
ATOM 1536 C C . GLU A 1 207 ? 2.593 5.775 -15.539 1.00 90.69 207 GLU A C 1
ATOM 1538 O O . GLU A 1 207 ? 1.462 6.229 -15.697 1.00 90.69 207 GLU A O 1
ATOM 1543 N N . ASP A 1 208 ? 2.809 4.698 -14.780 1.00 89.38 208 ASP A N 1
ATOM 1544 C CA . ASP A 1 208 ? 1.724 3.917 -14.172 1.00 89.38 208 ASP A CA 1
ATOM 1545 C C . ASP A 1 208 ? 0.842 4.752 -13.225 1.00 89.38 208 ASP A C 1
ATOM 1547 O O . ASP A 1 208 ? -0.373 4.562 -13.168 1.00 89.38 208 ASP A O 1
ATOM 1551 N N . CYS A 1 209 ? 1.416 5.736 -12.521 1.00 91.19 209 CYS A N 1
ATOM 1552 C CA . CYS A 1 209 ? 0.630 6.655 -11.697 1.00 91.19 209 CYS A CA 1
ATOM 1553 C C . CYS A 1 209 ? -0.241 7.587 -12.550 1.00 91.19 209 CYS A C 1
ATOM 1555 O O . CYS A 1 209 ? -1.379 7.888 -12.184 1.00 91.19 209 CYS A O 1
ATOM 1557 N N . LYS A 1 210 ? 0.273 8.037 -13.700 1.00 91.81 210 LYS A N 1
ATOM 1558 C CA . LYS A 1 210 ? -0.471 8.893 -14.634 1.00 91.81 210 LYS A CA 1
ATOM 1559 C C . LYS A 1 210 ? -1.652 8.152 -15.246 1.00 91.81 210 LYS A C 1
ATOM 1561 O O . LYS A 1 210 ? -2.736 8.728 -15.341 1.00 91.81 210 LYS A O 1
ATOM 1566 N N . VAL A 1 211 ? -1.469 6.875 -15.580 1.00 92.38 211 VAL A N 1
ATOM 1567 C CA . VAL A 1 211 ? -2.516 6.010 -16.143 1.00 92.38 211 VAL A CA 1
ATOM 1568 C C . VAL A 1 211 ? -3.658 5.761 -15.138 1.00 92.38 211 VAL A C 1
ATOM 1570 O O . VAL A 1 211 ? -4.821 5.648 -15.527 1.00 92.38 211 VAL A O 1
ATOM 1573 N N . TYR A 1 212 ? -3.400 5.758 -13.825 1.00 90.44 212 TYR A N 1
ATOM 1574 C CA . TYR A 1 212 ? -4.478 5.628 -12.827 1.00 90.44 212 TYR A CA 1
ATOM 1575 C C . TYR A 1 212 ? -5.521 6.751 -12.879 1.00 90.44 212 TYR A C 1
ATOM 1577 O O . TYR A 1 212 ? -6.662 6.520 -12.475 1.00 90.44 212 TYR A O 1
ATOM 1585 N N . TYR A 1 213 ? -5.146 7.938 -13.367 1.00 88.50 213 TYR A N 1
ATOM 1586 C CA . TYR A 1 213 ? -5.997 9.135 -13.354 1.00 88.50 213 TYR A CA 1
ATOM 1587 C C . TYR A 1 213 ? -6.081 9.859 -14.708 1.00 88.50 213 TYR A C 1
ATOM 1589 O O . TYR A 1 213 ? -6.594 10.978 -14.771 1.00 88.50 213 TYR A O 1
ATOM 1597 N N . GLY A 1 214 ? -5.563 9.260 -15.786 1.00 90.38 214 GLY A N 1
ATOM 1598 C CA . GLY A 1 214 ? -5.558 9.851 -17.128 1.00 90.38 214 GLY A CA 1
ATOM 1599 C C . GLY A 1 214 ? -4.800 11.179 -17.230 1.00 90.38 214 GLY A C 1
ATOM 1600 O O . GLY A 1 214 ? -5.270 12.122 -17.875 1.00 90.38 214 GLY A O 1
ATOM 1601 N N . LEU A 1 215 ? -3.654 11.292 -16.555 1.00 90.38 215 LEU A N 1
ATOM 1602 C CA . LEU A 1 215 ? -2.820 12.500 -16.577 1.00 90.38 215 LEU A CA 1
ATOM 1603 C C . LEU A 1 215 ? -2.001 12.583 -17.868 1.00 90.38 215 LEU A C 1
ATOM 1605 O O . LEU A 1 215 ? -1.717 11.573 -18.493 1.00 90.38 215 LEU A O 1
ATOM 1609 N N . ASP A 1 216 ? -1.619 13.792 -18.282 1.00 90.75 216 ASP A N 1
ATOM 1610 C CA . ASP A 1 216 ? -0.751 14.043 -19.448 1.00 90.75 216 ASP A CA 1
ATOM 1611 C C . ASP A 1 216 ? -1.191 13.408 -20.784 1.00 90.75 216 ASP A C 1
ATOM 1613 O O . ASP A 1 216 ? -0.408 13.300 -21.725 1.00 90.75 216 ASP A O 1
ATOM 1617 N N . GLY A 1 217 ? -2.478 13.073 -20.913 1.00 90.00 217 GLY A N 1
ATOM 1618 C CA . GLY A 1 217 ? -3.029 12.421 -22.103 1.00 90.00 217 GLY A CA 1
ATOM 1619 C C . GLY A 1 217 ? -3.010 10.893 -22.047 1.00 90.00 217 GLY A C 1
ATOM 1620 O O . GLY A 1 217 ? -3.403 10.267 -23.034 1.00 90.00 217 GLY A O 1
ATOM 1621 N N . GLU A 1 218 ? -2.610 10.314 -20.915 1.00 92.38 218 GLU A N 1
ATOM 1622 C CA . GLU A 1 218 ? -2.702 8.883 -20.652 1.00 92.38 218 GLU A CA 1
ATOM 1623 C C . GLU A 1 218 ? -4.151 8.400 -20.540 1.00 92.38 218 GLU A C 1
ATOM 1625 O O . GLU A 1 218 ? -5.103 9.170 -20.363 1.00 92.38 218 GLU A O 1
ATOM 1630 N N . MET A 1 219 ? -4.324 7.084 -20.659 1.00 90.56 219 MET A N 1
ATOM 1631 C CA . MET A 1 219 ? -5.613 6.443 -20.409 1.00 90.56 219 MET A CA 1
ATOM 1632 C C . MET A 1 219 ? -6.004 6.613 -18.939 1.00 90.56 219 MET A C 1
ATOM 1634 O O . MET A 1 219 ? -5.149 6.516 -18.076 1.00 90.56 219 MET A O 1
ATOM 1638 N N . ASP A 1 220 ? -7.290 6.819 -18.653 1.00 92.31 220 ASP A N 1
ATOM 1639 C CA . ASP A 1 220 ? -7.831 6.742 -17.292 1.00 92.31 220 ASP A CA 1
ATOM 1640 C C . ASP A 1 220 ? -8.354 5.322 -17.043 1.00 92.31 220 ASP A C 1
ATOM 1642 O O . ASP A 1 220 ? -9.442 4.954 -17.507 1.00 92.31 220 ASP A O 1
ATOM 1646 N N . ILE A 1 221 ? -7.551 4.497 -16.369 1.00 91.88 221 ILE A N 1
ATOM 1647 C CA . ILE A 1 221 ? -7.929 3.114 -16.032 1.00 91.88 221 ILE A CA 1
ATOM 1648 C C . ILE A 1 221 ? -8.587 3.000 -14.650 1.00 91.88 221 ILE A C 1
ATOM 1650 O O . ILE A 1 221 ? -9.084 1.923 -14.302 1.00 91.88 221 ILE A O 1
ATOM 1654 N N . GLY A 1 222 ? -8.625 4.099 -13.892 1.00 90.44 222 GLY A N 1
ATOM 1655 C CA . GLY A 1 222 ? -9.005 4.156 -12.487 1.00 90.44 222 GLY A CA 1
ATOM 1656 C C . GLY A 1 222 ? -7.899 3.701 -11.520 1.00 90.44 222 GLY A C 1
ATOM 1657 O O . GLY A 1 222 ? -6.940 3.035 -11.918 1.00 90.44 222 GLY A O 1
ATOM 1658 N N . PRO A 1 223 ? -8.043 4.006 -10.216 1.00 89.56 223 PRO A N 1
ATOM 1659 C CA . PRO A 1 223 ? -7.061 3.638 -9.203 1.00 89.56 223 PRO A CA 1
ATOM 1660 C C . PRO A 1 223 ? -7.020 2.117 -9.045 1.00 89.56 223 PRO A C 1
ATOM 1662 O O . PRO A 1 223 ? -7.995 1.492 -8.619 1.00 89.56 223 PRO A O 1
ATOM 1665 N N . MET A 1 224 ? -5.881 1.523 -9.392 1.00 91.00 224 MET A N 1
ATOM 1666 C CA . MET A 1 224 ? -5.667 0.082 -9.342 1.00 91.00 224 MET A CA 1
ATOM 1667 C C . MET A 1 224 ? -4.601 -0.256 -8.300 1.00 91.00 224 MET A C 1
ATOM 1669 O O . MET A 1 224 ? -3.570 0.404 -8.214 1.00 91.00 224 MET A O 1
ATOM 1673 N N . VAL A 1 225 ? -4.834 -1.296 -7.499 1.00 94.19 225 VAL A N 1
ATOM 1674 C CA . VAL A 1 225 ? -3.801 -1.817 -6.596 1.00 94.19 225 VAL A CA 1
ATOM 1675 C C . VAL A 1 225 ? -2.693 -2.436 -7.442 1.00 94.19 225 VAL A C 1
ATOM 1677 O O . VAL A 1 225 ? -2.953 -3.354 -8.228 1.00 94.19 225 VAL A O 1
ATOM 1680 N N . GLY A 1 226 ? -1.475 -1.936 -7.270 1.00 94.94 226 GLY A N 1
ATOM 1681 C CA . GLY A 1 226 ? -0.284 -2.439 -7.945 1.00 94.94 226 GLY A CA 1
ATOM 1682 C C . GLY A 1 226 ? 0.357 -3.587 -7.178 1.00 94.94 226 GLY A C 1
ATOM 1683 O O . GLY A 1 226 ? 0.174 -3.695 -5.962 1.00 94.94 226 GLY A O 1
ATOM 1684 N N . SER A 1 227 ? 1.112 -4.446 -7.861 1.00 94.94 227 SER A N 1
ATOM 1685 C CA . SER A 1 227 ? 1.895 -5.497 -7.209 1.00 94.94 227 SER A CA 1
ATOM 1686 C C . SER A 1 227 ? 3.201 -5.799 -7.932 1.00 94.94 227 SER A C 1
ATOM 1688 O O . SER A 1 227 ? 3.262 -5.739 -9.159 1.00 94.94 227 SER A O 1
ATOM 1690 N N . ASN A 1 228 ? 4.231 -6.165 -7.169 1.00 92.94 228 ASN A N 1
ATOM 1691 C CA . ASN A 1 228 ? 5.520 -6.582 -7.717 1.00 92.94 228 ASN A CA 1
ATOM 1692 C C . ASN A 1 228 ? 6.186 -7.636 -6.817 1.00 92.94 228 ASN A C 1
ATOM 1694 O O . ASN A 1 228 ? 6.090 -7.577 -5.586 1.00 92.94 228 ASN A O 1
ATOM 1698 N N . LEU A 1 229 ? 6.828 -8.625 -7.444 1.00 92.50 229 LEU A N 1
ATOM 1699 C CA . LEU A 1 229 ? 7.504 -9.732 -6.775 1.00 92.50 229 LEU A CA 1
ATOM 1700 C C . LEU A 1 229 ? 8.931 -9.337 -6.360 1.00 92.50 229 LEU A C 1
ATOM 1702 O O . LEU A 1 229 ? 9.809 -9.129 -7.190 1.00 92.50 229 LEU A O 1
ATOM 1706 N N . GLN A 1 230 ? 9.193 -9.355 -5.059 1.00 87.69 230 GLN A N 1
ATOM 1707 C CA . GLN A 1 230 ? 10.437 -8.920 -4.418 1.00 87.69 230 GLN A CA 1
ATOM 1708 C C . GLN A 1 230 ? 11.253 -10.100 -3.856 1.00 87.69 230 GLN A C 1
ATOM 1710 O O . GLN A 1 230 ? 11.805 -10.055 -2.755 1.00 87.69 230 GLN A O 1
ATOM 1715 N N . THR A 1 231 ? 11.322 -11.213 -4.591 1.00 80.44 231 THR A N 1
ATOM 1716 C CA . THR A 1 231 ? 11.960 -12.459 -4.114 1.00 80.44 231 THR A CA 1
ATOM 1717 C C . THR A 1 231 ? 13.484 -12.485 -4.236 1.00 80.44 231 THR A C 1
ATOM 1719 O O . THR A 1 231 ? 14.117 -13.404 -3.722 1.00 80.44 231 THR A O 1
ATOM 1722 N N . SER A 1 232 ? 14.087 -11.535 -4.953 1.00 77.31 232 SER A N 1
ATOM 1723 C CA . SER A 1 232 ? 15.507 -11.584 -5.327 1.00 77.31 232 SER A CA 1
ATOM 1724 C C . SER A 1 232 ? 16.450 -10.834 -4.387 1.00 77.31 232 SER A C 1
ATOM 1726 O O . SER A 1 232 ? 17.648 -10.804 -4.666 1.00 77.31 232 SER A O 1
ATOM 1728 N N . ASP A 1 233 ? 15.961 -10.224 -3.301 1.00 80.50 233 ASP A N 1
ATOM 1729 C CA . ASP A 1 233 ? 16.854 -9.534 -2.368 1.00 80.50 233 ASP A CA 1
ATOM 1730 C C . ASP A 1 233 ? 17.755 -10.552 -1.642 1.00 80.50 233 ASP A C 1
ATOM 1732 O O . ASP A 1 233 ? 17.256 -11.395 -0.889 1.00 80.50 233 ASP A O 1
ATOM 1736 N N . PRO A 1 234 ? 19.087 -10.492 -1.833 1.00 83.19 234 PRO A N 1
ATOM 1737 C CA . PRO A 1 234 ? 20.000 -11.490 -1.286 1.00 83.19 234 PRO A CA 1
ATOM 1738 C C . PRO A 1 234 ? 20.081 -11.463 0.246 1.00 83.19 234 PRO A C 1
ATOM 1740 O O . PRO A 1 234 ? 20.579 -12.417 0.843 1.00 83.19 234 PRO A O 1
ATOM 1743 N N . ARG A 1 235 ? 19.623 -10.386 0.894 1.00 83.00 235 ARG A N 1
ATOM 1744 C CA . ARG A 1 235 ? 19.649 -10.224 2.354 1.00 83.00 235 ARG A CA 1
ATOM 1745 C C . ARG A 1 235 ? 18.492 -10.961 3.022 1.00 83.00 235 ARG A C 1
ATOM 1747 O O . ARG A 1 235 ? 18.641 -11.415 4.153 1.00 83.00 235 ARG A O 1
ATOM 1754 N N . ALA A 1 236 ? 17.362 -11.068 2.327 1.00 83.00 236 ALA A N 1
ATOM 1755 C CA . ALA A 1 236 ? 16.122 -11.637 2.841 1.00 83.00 236 ALA A CA 1
ATOM 1756 C C . ALA A 1 236 ? 15.282 -12.260 1.702 1.00 83.00 236 ALA A C 1
ATOM 1758 O O . ALA A 1 236 ? 14.224 -11.732 1.347 1.00 83.00 236 ALA A O 1
ATOM 1759 N N . PRO A 1 237 ? 15.743 -13.378 1.107 1.00 83.44 237 PRO A N 1
ATOM 1760 C CA . PRO A 1 237 ? 15.125 -13.979 -0.073 1.00 83.44 237 PRO A CA 1
ATOM 1761 C C . PRO A 1 237 ? 13.904 -14.823 0.312 1.00 83.44 237 PRO A C 1
ATOM 1763 O O . PRO A 1 237 ? 13.934 -16.055 0.276 1.00 83.44 237 PRO A O 1
ATOM 1766 N N . TYR A 1 238 ? 12.825 -14.163 0.724 1.00 86.56 238 TYR A N 1
ATOM 1767 C CA . TYR A 1 238 ? 11.569 -14.828 1.050 1.00 86.56 238 TYR A CA 1
ATOM 1768 C C . TYR A 1 238 ? 10.787 -15.166 -0.233 1.00 86.56 238 TYR A C 1
ATOM 1770 O O . TYR A 1 238 ? 10.444 -14.254 -0.990 1.00 86.56 238 TYR A O 1
ATOM 1778 N N . PRO A 1 239 ? 10.481 -16.451 -0.509 1.00 87.69 239 PRO A N 1
ATOM 1779 C CA . PRO A 1 239 ? 9.635 -16.833 -1.637 1.00 87.69 239 PRO A CA 1
ATOM 1780 C C . PRO A 1 239 ? 8.231 -16.239 -1.504 1.00 87.69 239 PRO A C 1
ATOM 1782 O O . PRO A 1 239 ? 7.701 -16.162 -0.402 1.00 87.69 239 PRO A O 1
ATOM 1785 N N . GLY A 1 240 ? 7.615 -15.847 -2.621 1.00 86.44 240 GLY A N 1
ATOM 1786 C CA . GLY A 1 240 ? 6.268 -15.265 -2.600 1.00 86.44 240 GLY A CA 1
ATOM 1787 C C . GLY A 1 240 ? 6.189 -13.883 -1.944 1.00 86.44 240 GLY A C 1
ATOM 1788 O O . GLY A 1 240 ? 5.091 -13.423 -1.646 1.00 86.44 240 GLY A O 1
ATOM 1789 N N . ASN A 1 241 ? 7.327 -13.211 -1.738 1.00 91.25 241 ASN A N 1
ATOM 1790 C CA . ASN A 1 241 ? 7.360 -11.825 -1.300 1.00 91.25 241 ASN A CA 1
ATOM 1791 C C . ASN A 1 241 ? 6.768 -10.920 -2.386 1.00 91.25 241 ASN A C 1
ATOM 1793 O O . ASN A 1 241 ? 7.451 -10.588 -3.351 1.00 91.25 241 ASN A O 1
ATOM 1797 N N . TYR A 1 242 ? 5.519 -10.511 -2.207 1.00 93.81 242 TYR A N 1
ATOM 1798 C CA . TYR A 1 242 ? 4.904 -9.437 -2.976 1.00 93.81 242 TYR A CA 1
ATOM 1799 C C . TYR A 1 242 ? 4.851 -8.148 -2.172 1.00 93.81 242 TYR A C 1
ATOM 1801 O O . TYR A 1 242 ? 4.535 -8.171 -0.976 1.00 93.81 242 TYR A O 1
ATOM 1809 N N . TRP A 1 243 ? 5.106 -7.037 -2.852 1.00 94.81 243 TRP A N 1
ATOM 1810 C CA . TRP A 1 243 ? 4.769 -5.693 -2.397 1.00 94.81 243 TRP A CA 1
ATOM 1811 C C . TRP A 1 243 ? 3.553 -5.200 -3.160 1.00 94.81 243 TRP A C 1
ATOM 1813 O O . TRP A 1 243 ? 3.385 -5.540 -4.332 1.00 94.81 243 TRP A O 1
ATOM 1823 N N . PHE A 1 244 ? 2.720 -4.408 -2.494 1.00 95.19 244 PHE A N 1
ATOM 1824 C CA . PHE A 1 244 ? 1.503 -3.855 -3.066 1.00 95.19 244 PHE A CA 1
ATOM 1825 C C . PHE A 1 244 ? 1.445 -2.350 -2.851 1.00 95.19 244 PHE A C 1
ATOM 1827 O O . PHE A 1 244 ? 1.861 -1.848 -1.804 1.00 95.19 244 PHE A O 1
ATOM 1834 N N . SER A 1 245 ? 0.897 -1.639 -3.828 1.00 94.25 245 SER A N 1
ATOM 1835 C CA . SER A 1 245 ? 0.709 -0.193 -3.774 1.00 94.25 245 SER A CA 1
ATOM 1836 C C . SER A 1 245 ? -0.770 0.152 -3.837 1.00 94.25 245 SER A C 1
ATOM 1838 O O . SER A 1 245 ? -1.462 -0.255 -4.771 1.00 94.25 245 SER A O 1
ATOM 1840 N N . PHE A 1 246 ? -1.248 0.915 -2.858 1.00 92.00 246 PHE A N 1
ATOM 1841 C CA . PHE A 1 246 ? -2.632 1.370 -2.770 1.00 92.00 246 PHE A CA 1
ATOM 1842 C C . PHE A 1 246 ? -2.688 2.854 -3.128 1.00 92.00 246 PHE A C 1
ATOM 1844 O O . PHE A 1 246 ? -2.441 3.677 -2.250 1.00 92.00 246 PHE A O 1
ATOM 1851 N N . PRO A 1 247 ? -2.992 3.217 -4.389 1.00 88.00 247 PRO A N 1
ATOM 1852 C CA . PRO A 1 247 ? -3.063 4.621 -4.790 1.00 88.00 247 PRO A CA 1
ATOM 1853 C C . PRO A 1 247 ? -4.228 5.353 -4.117 1.00 88.00 247 PRO A C 1
ATOM 1855 O O . PRO A 1 247 ? -4.093 6.521 -3.796 1.00 88.00 247 PRO A O 1
ATOM 1858 N N . ASN A 1 248 ? -5.346 4.666 -3.862 1.00 77.38 248 ASN A N 1
ATOM 1859 C CA . ASN A 1 248 ? -6.553 5.231 -3.249 1.00 77.38 248 ASN A CA 1
ATOM 1860 C C . ASN A 1 248 ? -6.936 6.612 -3.838 1.00 77.38 248 ASN A C 1
ATOM 1862 O O . ASN A 1 248 ? -7.022 6.703 -5.062 1.00 77.38 248 ASN A O 1
ATOM 1866 N N . SER A 1 249 ? -7.244 7.645 -3.044 1.00 71.12 249 SER A N 1
ATOM 1867 C CA . SER A 1 249 ? -7.766 8.913 -3.570 1.00 71.12 249 SER A CA 1
ATOM 1868 C C . SER A 1 249 ? -6.670 9.960 -3.755 1.00 71.12 249 SER A C 1
ATOM 1870 O O . SER A 1 249 ? -5.958 10.279 -2.817 1.00 71.12 249 SER A O 1
ATOM 1872 N N . CYS A 1 250 ? -6.607 10.559 -4.950 1.00 73.94 250 CYS A N 1
ATOM 1873 C CA . CYS A 1 250 ? -5.719 11.681 -5.279 1.00 73.94 250 CYS A CA 1
ATOM 1874 C C . CYS A 1 250 ? -4.208 11.384 -5.199 1.00 73.94 250 CYS A C 1
ATOM 1876 O O . CYS A 1 250 ? -3.437 12.280 -4.876 1.00 73.94 250 CYS A O 1
ATOM 1878 N N . ALA A 1 251 ? -3.749 10.181 -5.570 1.00 79.31 251 ALA A N 1
ATOM 1879 C CA . ALA A 1 251 ? -2.316 9.841 -5.522 1.00 79.31 251 ALA A CA 1
ATOM 1880 C C . ALA A 1 251 ? -1.398 10.712 -6.409 1.00 79.31 251 ALA A C 1
ATOM 1882 O O . ALA A 1 251 ? -0.183 10.543 -6.386 1.00 79.31 251 ALA A O 1
ATOM 1883 N N . GLN A 1 252 ? -1.952 11.615 -7.212 1.00 76.12 252 GLN A N 1
ATOM 1884 C CA . GLN A 1 252 ? -1.217 12.542 -8.061 1.00 76.12 252 GLN A CA 1
ATOM 1885 C C . GLN A 1 252 ? -0.814 13.858 -7.375 1.00 76.12 252 GLN A C 1
ATOM 1887 O O . GLN A 1 252 ? 0.071 14.550 -7.877 1.00 76.12 252 GLN A O 1
ATOM 1892 N N . GLU A 1 253 ? -1.449 14.236 -6.261 1.00 70.44 253 GLU A N 1
ATOM 1893 C CA . GLU A 1 253 ? -1.294 15.560 -5.638 1.00 70.44 253 GLU A CA 1
ATOM 1894 C C . GLU A 1 253 ? -1.331 15.478 -4.101 1.00 70.44 253 GLU A C 1
ATOM 1896 O O . GLU A 1 253 ? -1.880 14.537 -3.539 1.00 70.44 253 GLU A O 1
ATOM 1901 N N . LEU A 1 254 ? -0.741 16.480 -3.430 1.00 58.28 254 LEU A N 1
ATOM 1902 C CA . LEU A 1 254 ? -0.815 16.686 -1.973 1.00 58.28 254 LEU A CA 1
ATOM 1903 C C . LEU A 1 254 ? -1.824 17.777 -1.610 1.00 58.28 254 LEU A C 1
ATOM 1905 O O . LEU A 1 254 ? -1.821 18.819 -2.309 1.00 58.28 254 LEU A O 1
#

Mean predicted aligned error: 14.57 Å

Radius of gyration: 22.46 Å; Cα contacts (8 Å, |Δi|>4): 400; chains: 1; bounding box: 57×69×61 Å

Solvent-accessible surface area (backbone atoms only — not comparable to full-atom values): 15623 Å² total; per-residue (Å²): 142,84,83,83,84,77,82,78,79,78,79,79,72,72,65,88,86,70,61,94,75,67,81,81,54,60,68,51,78,46,68,74,79,85,76,72,94,67,93,79,87,82,91,78,92,77,88,78,80,76,86,78,80,78,83,80,89,77,90,78,88,78,89,80,88,80,82,93,74,93,73,97,67,95,66,84,76,74,77,77,66,82,65,61,71,76,41,80,45,75,33,20,34,74,30,50,66,71,68,35,79,36,82,89,80,72,36,70,23,33,78,52,56,99,44,74,68,47,7,50,45,56,64,49,43,14,31,58,39,14,28,66,47,25,35,54,26,43,44,54,53,47,24,64,26,66,90,62,25,95,45,81,98,45,44,42,82,56,50,49,28,44,37,37,40,50,42,77,45,64,53,35,52,53,31,41,63,73,24,57,86,40,82,64,38,89,27,36,72,54,52,62,36,44,96,47,13,54,45,63,55,87,92,41,73,39,69,74,61,28,29,28,69,30,41,101,82,40,60,65,28,41,60,43,49,11,35,42,80,54,41,78,43,88,83,37,60,32,78,85,9,28,39,32,14,31,36,58,78,60,27,90,53,129

Secondary structure (DSSP, 8-state):
---------------TTS-TT------EEEEPP--------------------PPPP--------------------------PPPEEEEEEEEESS--EEETTTTEEE-S--SSHHHHHHTTTTTEEEE-HHHHHHHIIIIIS-TTT-SSTTS-GGG--EEEEEEEEE---HHHHHHTTTSSSTTSEE---EETTEEPPBTTB--HHHHHTTTGGG--------EEEE-TT-TTS--TT-EEEEE--S-TT--